Protein AF-A0A7S0B2B4-F1 (afdb_monomer_lite)

InterPro domains:
  IPR002142 Peptidase S49 [PF01343] (2-96)
  IPR029045 ClpP/crotonase-like domain superfamily [SSF52096] (28-94)

Secondary structure (DSSP, 8-state):
--HHHHHHHTT-------SSTTSSSS-SSS---HHHHHHHHHHHHHHHHHHHHHHHHH-GGGTTTHHHH-SSPPPPHHHHHHTTS-S----HHHHHHHHHHTT--------------HHHHHGGGSSS-HHHHHHHHHHHHHHHHHHHHHHHHHHHHHHHHHHHHHHHHHHHHHHTS------

Structure (mmCIF, N/CA/C/O backbone):
data_AF-A0A7S0B2B4-F1
#
_entry.id   AF-A0A7S0B2B4-F1
#
loop_
_atom_site.group_PDB
_atom_site.id
_atom_site.type_symbol
_atom_site.label_atom_id
_atom_site.label_alt_id
_atom_site.label_comp_id
_atom_site.label_asym_id
_atom_site.label_entity_id
_atom_site.label_seq_id
_atom_site.pdbx_PDB_ins_code
_atom_site.Cartn_x
_atom_site.Cartn_y
_atom_site.Cartn_z
_atom_site.occupancy
_atom_site.B_iso_or_equiv
_atom_site.auth_seq_id
_atom_site.auth_comp_id
_atom_site.auth_asym_id
_atom_site.auth_atom_id
_atom_site.pdbx_PDB_model_num
ATOM 1 N N . LEU A 1 1 ? -18.163 -5.749 15.350 1.00 72.06 1 LEU A N 1
ATOM 2 C CA . LEU A 1 1 ? -18.605 -6.399 16.605 1.00 72.06 1 LEU A CA 1
ATOM 3 C C . LEU A 1 1 ? -18.004 -5.624 17.770 1.00 72.06 1 LEU A C 1
ATOM 5 O O . LEU A 1 1 ? -16.786 -5.506 17.806 1.00 72.06 1 LEU A O 1
ATOM 9 N N . ASN A 1 2 ? -18.820 -5.069 18.668 1.00 84.38 2 ASN A N 1
ATOM 10 C CA . ASN A 1 2 ? -18.327 -4.403 19.874 1.00 84.38 2 ASN A CA 1
ATOM 11 C C . ASN A 1 2 ? -18.409 -5.374 21.062 1.00 84.38 2 ASN A C 1
ATOM 13 O O . ASN A 1 2 ? -19.501 -5.706 21.519 1.00 84.38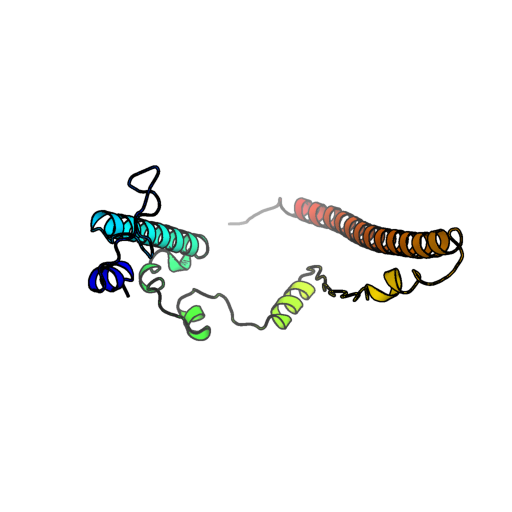 2 ASN A O 1
ATOM 17 N N . ILE A 1 3 ? -17.258 -5.856 21.536 1.00 86.38 3 ILE A N 1
ATOM 18 C CA . ILE A 1 3 ? -17.193 -6.833 22.636 1.00 86.38 3 ILE A CA 1
ATOM 19 C C . ILE A 1 3 ? -17.599 -6.173 23.964 1.00 86.38 3 ILE A C 1
ATOM 21 O O . ILE A 1 3 ? -18.186 -6.832 24.819 1.00 86.38 3 ILE A O 1
ATOM 25 N N . HIS A 1 4 ? -17.370 -4.865 24.116 1.00 85.31 4 HIS A N 1
ATOM 26 C CA . HIS A 1 4 ? -17.792 -4.112 25.293 1.00 85.31 4 HIS A CA 1
ATOM 27 C C . HIS A 1 4 ? -19.318 -4.130 25.469 1.00 85.31 4 HIS A C 1
ATOM 29 O O . HIS A 1 4 ? -19.811 -4.458 26.549 1.00 85.31 4 HIS A O 1
ATOM 35 N N . ASP A 1 5 ? -20.070 -3.855 24.399 1.00 85.94 5 ASP A N 1
ATOM 36 C CA . ASP A 1 5 ? -21.540 -3.852 24.438 1.00 85.94 5 ASP A CA 1
ATOM 37 C C . ASP A 1 5 ? -22.103 -5.253 24.699 1.00 85.94 5 ASP A C 1
ATOM 39 O O . ASP A 1 5 ? -23.066 -5.413 25.450 1.00 85.94 5 ASP A O 1
ATOM 43 N N . PHE A 1 6 ? -21.461 -6.281 24.136 1.00 88.31 6 PHE A N 1
ATOM 44 C CA . PHE A 1 6 ? -21.808 -7.675 24.399 1.00 88.31 6 PHE A CA 1
ATOM 45 C C . PHE A 1 6 ? -21.652 -8.029 25.887 1.00 88.31 6 PHE A C 1
ATOM 47 O O . PHE A 1 6 ? -22.577 -8.564 26.492 1.00 88.31 6 PHE A O 1
ATOM 54 N N . LEU A 1 7 ? -20.516 -7.685 26.503 1.00 87.56 7 LEU A N 1
ATOM 55 C CA . LEU A 1 7 ? -20.241 -7.953 27.920 1.00 87.56 7 LEU A CA 1
ATOM 56 C C . LEU A 1 7 ? -21.154 -7.165 28.866 1.00 87.56 7 LEU A C 1
ATOM 58 O O . LEU A 1 7 ? -21.591 -7.698 29.890 1.00 87.56 7 LEU A O 1
ATOM 62 N N . LYS A 1 8 ? -21.500 -5.928 28.495 1.00 86.12 8 LYS A N 1
ATOM 63 C CA . LYS A 1 8 ? -22.445 -5.088 29.239 1.00 86.12 8 LYS A CA 1
ATOM 64 C C . LYS A 1 8 ? -23.818 -5.754 29.367 1.00 86.12 8 LYS A C 1
ATOM 66 O O . LYS A 1 8 ? -24.420 -5.673 30.435 1.00 86.12 8 LYS A O 1
ATOM 71 N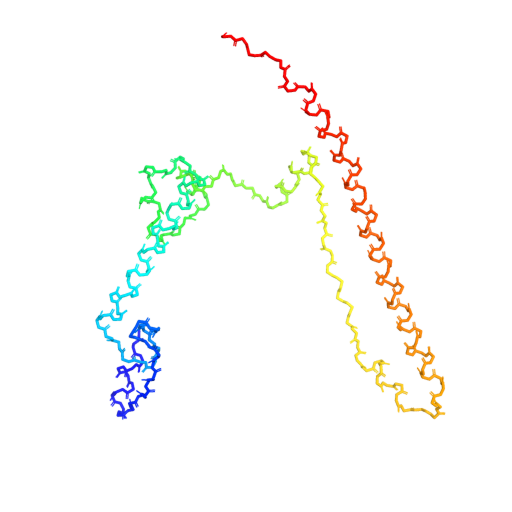 N . GLY A 1 9 ? -24.273 -6.469 28.334 1.00 87.44 9 GLY A N 1
ATOM 72 C CA . GLY A 1 9 ? -25.516 -7.252 28.365 1.00 87.44 9 GLY A CA 1
ATOM 73 C C . GLY A 1 9 ? -25.533 -8.376 29.412 1.00 87.44 9 GLY A C 1
ATOM 74 O O . GLY A 1 9 ? -26.597 -8.722 29.913 1.00 87.44 9 GLY A O 1
ATOM 75 N N . TYR A 1 10 ? -24.362 -8.890 29.799 1.00 90.88 10 TYR A N 1
ATOM 76 C CA . TYR A 1 10 ? -24.196 -9.910 30.846 1.00 90.88 10 TYR A CA 1
ATOM 77 C C . TYR A 1 10 ? -23.765 -9.323 32.201 1.00 90.88 10 TYR A C 1
ATOM 79 O O . TYR A 1 10 ? -23.401 -10.065 33.111 1.00 90.88 10 TYR A O 1
ATOM 87 N N . GLY A 1 11 ? -23.773 -7.993 32.349 1.00 89.12 11 GLY A N 1
ATOM 88 C CA . GLY A 1 11 ? -23.374 -7.318 33.587 1.00 89.12 11 GLY A CA 1
ATOM 89 C C . GLY A 1 11 ? -21.864 -7.313 33.856 1.00 89.12 11 GLY A C 1
ATOM 90 O O . GLY A 1 11 ? -21.441 -6.959 34.955 1.00 89.12 11 GLY A O 1
ATOM 91 N N . VAL A 1 12 ? -21.032 -7.675 32.875 1.00 89.38 12 VAL A N 1
ATOM 92 C CA . VAL A 1 12 ? -19.571 -7.647 33.013 1.00 89.38 12 VAL A CA 1
ATOM 93 C C . VAL A 1 12 ? -19.060 -6.254 32.651 1.00 89.38 12 VAL A C 1
ATOM 95 O O . VAL A 1 12 ? -19.182 -5.817 31.507 1.00 89.38 12 VAL A O 1
ATOM 98 N N . LYS A 1 13 ? -18.456 -5.555 33.622 1.00 83.25 13 LYS A N 1
ATOM 99 C CA . LYS A 1 13 ? -17.851 -4.231 33.418 1.00 83.25 13 LYS A CA 1
ATOM 100 C C . LYS A 1 13 ? -16.318 -4.311 33.473 1.00 83.25 13 LYS A C 1
ATOM 102 O O . LYS A 1 13 ? -15.757 -4.399 34.565 1.00 83.25 13 LYS A O 1
ATOM 107 N N . PRO A 1 14 ? -15.624 -4.261 32.327 1.00 81.56 14 PRO A N 1
ATOM 108 C CA . PRO A 1 14 ? -14.167 -4.231 32.303 1.00 81.56 14 PRO A CA 1
ATOM 109 C C . PRO A 1 14 ? -13.629 -2.909 32.867 1.00 81.56 14 PRO A C 1
ATOM 111 O O . PRO A 1 14 ? -14.066 -1.820 32.491 1.00 81.56 14 PRO A O 1
ATOM 114 N N . LEU A 1 15 ? -12.657 -3.007 33.774 1.00 81.94 15 LEU A N 1
ATOM 115 C CA . LEU A 1 15 ? -11.933 -1.858 34.314 1.00 81.94 15 LEU A CA 1
ATOM 116 C C . LEU A 1 15 ? -10.716 -1.582 33.433 1.00 81.94 15 LEU A C 1
ATOM 118 O O . LEU A 1 15 ? -9.886 -2.463 33.222 1.00 81.94 15 LEU A O 1
ATOM 122 N N . THR A 1 16 ? -10.611 -0.357 32.919 1.00 79.00 16 THR A N 1
ATOM 123 C CA . THR A 1 16 ? -9.520 0.036 32.021 1.00 79.00 16 THR A CA 1
ATOM 124 C C . THR A 1 16 ? -8.797 1.239 32.605 1.00 79.00 16 THR A C 1
ATOM 126 O O . THR A 1 16 ? -9.418 2.265 32.867 1.00 79.00 16 THR A O 1
ATOM 129 N N . PHE A 1 17 ? -7.483 1.130 32.782 1.00 82.00 17 PHE A N 1
ATOM 130 C CA . PHE A 1 17 ? -6.634 2.227 33.239 1.00 82.00 17 PHE A CA 1
ATOM 131 C C . PHE A 1 17 ? -5.743 2.679 32.085 1.00 82.00 17 PHE A C 1
ATOM 133 O O . PHE A 1 17 ? -5.154 1.852 31.389 1.00 82.00 17 PHE A O 1
ATOM 140 N N . ARG A 1 18 ? -5.656 3.992 31.859 1.00 82.44 18 ARG A N 1
ATOM 141 C CA . ARG A 1 18 ? -4.864 4.580 30.772 1.00 82.44 18 ARG A CA 1
ATOM 142 C C . ARG A 1 18 ? -4.002 5.708 31.323 1.00 82.44 18 ARG A C 1
ATOM 144 O O . ARG A 1 18 ? -4.477 6.536 32.089 1.00 82.44 18 ARG A O 1
ATOM 151 N N . GLY A 1 19 ? -2.742 5.766 30.895 1.00 83.50 19 GLY A N 1
ATOM 152 C CA . GLY A 1 19 ? -1.796 6.819 31.290 1.00 83.50 19 GLY A CA 1
ATOM 153 C C . GLY A 1 19 ? -1.937 8.134 30.508 1.00 83.50 19 GLY A C 1
ATOM 154 O O . GLY A 1 19 ? -0.966 8.876 30.418 1.00 83.50 19 GLY A O 1
ATOM 155 N N . GLY A 1 20 ? -3.068 8.362 29.838 1.00 81.00 20 GLY A N 1
ATOM 156 C CA . GLY A 1 20 ? -3.363 9.533 29.006 1.00 81.00 20 GLY A CA 1
ATOM 157 C C . GLY A 1 20 ? -4.651 9.314 28.208 1.00 81.00 20 GLY A C 1
ATOM 158 O O . GLY A 1 20 ? -4.946 8.172 27.853 1.00 81.00 20 GLY A O 1
ATOM 159 N N . LYS A 1 21 ? -5.412 10.386 27.940 1.00 75.25 21 LYS A N 1
ATOM 160 C CA . LYS A 1 21 ? -6.744 10.316 27.305 1.00 75.25 21 LYS A CA 1
ATOM 161 C C . LYS A 1 21 ? -6.709 9.614 25.939 1.00 75.25 21 LYS A C 1
ATOM 163 O O . LYS A 1 21 ? -7.547 8.757 25.677 1.00 75.25 21 LYS A O 1
ATOM 168 N N . ASP A 1 22 ? -5.681 9.896 25.140 1.00 79.00 22 ASP A N 1
ATOM 169 C CA . ASP A 1 22 ? -5.572 9.416 23.754 1.00 79.00 22 ASP A CA 1
ATOM 170 C C . ASP A 1 22 ? -4.768 8.114 23.608 1.00 79.00 22 ASP A C 1
ATOM 172 O O . ASP A 1 22 ? -4.580 7.603 22.504 1.00 79.00 22 ASP A O 1
ATOM 176 N N . LYS A 1 23 ? -4.266 7.547 24.714 1.00 83.12 23 LYS A N 1
ATOM 177 C CA . LYS A 1 23 ? -3.534 6.277 24.667 1.00 83.12 23 LYS A CA 1
ATOM 178 C C . LYS A 1 23 ? -4.527 5.136 24.467 1.00 83.12 23 LYS A C 1
ATOM 180 O O . LYS A 1 23 ? -5.367 4.899 25.331 1.00 83.12 23 LYS A O 1
ATOM 185 N N . ALA A 1 24 ? -4.383 4.422 23.349 1.00 81.38 24 ALA A N 1
ATOM 186 C CA . ALA A 1 24 ? -5.291 3.360 22.913 1.00 81.38 24 ALA A CA 1
ATOM 187 C C . ALA A 1 24 ? -6.760 3.837 22.847 1.00 81.38 24 ALA A C 1
ATOM 189 O O . ALA A 1 24 ? -7.571 3.367 23.642 1.00 81.38 24 ALA A O 1
ATOM 190 N N . PRO A 1 25 ? -7.116 4.762 21.929 1.00 79.69 25 PRO A N 1
ATOM 191 C CA . PRO A 1 25 ? -8.431 5.415 21.897 1.00 79.69 25 PRO A CA 1
ATOM 192 C C . PRO A 1 25 ? -9.583 4.403 21.886 1.00 79.69 25 PRO A C 1
ATOM 194 O O . PRO A 1 25 ? -10.532 4.535 22.657 1.00 79.69 25 PRO A O 1
ATOM 197 N N . LEU A 1 26 ? -9.419 3.326 21.111 1.00 82.94 26 LEU A N 1
ATOM 198 C CA . LEU A 1 26 ? -10.276 2.145 21.102 1.00 82.94 26 LEU A CA 1
ATOM 199 C C . LEU A 1 26 ? -9.527 0.933 21.673 1.00 82.94 26 LEU A C 1
ATOM 201 O O . LEU A 1 26 ? -8.331 0.756 21.449 1.00 82.94 26 LEU A O 1
ATOM 205 N N . SER A 1 27 ? -10.242 0.088 22.414 1.00 81.88 27 SER A N 1
ATOM 206 C CA . SER A 1 27 ? -9.748 -1.185 22.951 1.00 81.88 27 SER A CA 1
ATOM 207 C C . SER A 1 27 ? -10.828 -2.247 22.787 1.00 81.88 27 SER A C 1
ATOM 209 O O . SER A 1 27 ? -12.009 -1.919 22.815 1.00 81.88 27 SER A O 1
ATOM 211 N N . LEU A 1 28 ? -10.435 -3.517 22.665 1.00 80.44 28 LEU A N 1
ATOM 212 C CA . LEU A 1 28 ? -11.376 -4.633 22.522 1.00 80.44 28 LEU A CA 1
ATOM 213 C C . LEU A 1 28 ? -12.357 -4.727 23.700 1.00 80.44 28 LEU A C 1
ATOM 215 O O . LEU A 1 28 ? -13.531 -4.995 23.490 1.00 80.44 28 LEU A O 1
ATOM 219 N N . MET A 1 29 ? -11.882 -4.489 24.924 1.00 78.81 29 MET A N 1
ATOM 220 C CA . MET A 1 29 ? -12.703 -4.549 26.144 1.00 78.81 29 MET A CA 1
ATOM 221 C C . MET A 1 29 ? -13.110 -3.160 26.657 1.00 78.81 29 MET A C 1
ATOM 223 O O . MET A 1 29 ? -13.957 -3.049 27.538 1.00 78.81 29 MET A O 1
ATOM 227 N N . GLY A 1 30 ? -12.501 -2.091 26.138 1.00 81.69 30 GLY A N 1
ATOM 228 C CA . GLY A 1 30 ? -12.775 -0.725 26.585 1.00 81.69 30 GLY A CA 1
ATOM 229 C C . GLY A 1 30 ? -14.079 -0.175 26.015 1.00 81.69 30 GLY A C 1
ATOM 230 O O . GLY A 1 30 ? -14.546 -0.621 24.971 1.00 81.69 30 GLY A O 1
ATOM 231 N N . GLU A 1 31 ? -14.645 0.821 26.692 1.00 81.38 31 GLU A N 1
ATOM 232 C CA . GLU A 1 31 ? -15.793 1.562 26.171 1.00 81.38 31 GLU A CA 1
ATOM 233 C C . GLU A 1 31 ? -15.418 2.290 24.871 1.00 81.38 31 GLU A C 1
ATOM 235 O O . GLU A 1 31 ? -14.333 2.866 24.743 1.00 81.38 31 GLU A O 1
ATOM 240 N N . VAL A 1 32 ? -16.321 2.238 23.895 1.00 86.00 32 VAL A N 1
ATOM 241 C CA . VAL A 1 32 ? -16.149 2.856 22.581 1.00 86.00 32 VAL A CA 1
ATOM 242 C C . VAL A 1 32 ? -16.774 4.252 22.627 1.00 86.00 32 VAL A C 1
ATOM 244 O O . VAL A 1 32 ? -17.974 4.396 22.406 1.00 86.00 32 VAL A O 1
ATOM 247 N N . THR A 1 33 ? -15.972 5.277 22.927 1.00 88.00 33 THR A N 1
ATOM 248 C CA . THR A 1 33 ? -16.442 6.675 22.971 1.00 88.00 33 THR A CA 1
ATOM 249 C C . THR A 1 33 ? -16.383 7.343 21.595 1.00 88.00 33 THR A C 1
ATOM 251 O O . THR A 1 33 ? -15.599 6.937 20.732 1.00 88.00 33 THR A O 1
ATOM 254 N N . GLU A 1 34 ? -17.188 8.387 21.382 1.00 89.31 34 GLU A N 1
ATOM 255 C CA . GLU A 1 34 ? -17.185 9.144 20.121 1.00 89.31 34 GLU A CA 1
ATOM 256 C C . GLU A 1 34 ? -15.850 9.857 19.879 1.00 89.31 34 GLU A C 1
ATOM 258 O O . GLU A 1 34 ? -15.337 9.830 18.763 1.00 89.31 34 GLU A O 1
ATOM 263 N N . GLU A 1 35 ? -15.216 10.401 20.921 1.00 88.00 35 GLU A N 1
ATOM 264 C CA . GLU A 1 35 ? -13.889 11.014 20.791 1.00 88.00 35 GLU A CA 1
ATOM 265 C C . GLU A 1 35 ? -12.834 9.972 20.395 1.00 88.00 35 GLU A C 1
ATOM 267 O O . GLU A 1 35 ? -11.960 10.245 19.573 1.00 88.00 35 GLU A O 1
ATOM 272 N N . GLY A 1 36 ? -12.932 8.753 20.942 1.00 88.50 36 GLY A N 1
ATOM 273 C CA . GLY A 1 36 ? -12.047 7.646 20.590 1.00 88.50 36 GLY A CA 1
ATOM 274 C C . GLY A 1 36 ? -12.204 7.214 19.131 1.00 88.50 36 GLY A C 1
ATOM 275 O O . GLY A 1 36 ? -11.203 6.973 18.455 1.00 88.50 36 GLY A O 1
ATOM 276 N N . LYS A 1 37 ? -13.444 7.166 18.621 1.00 90.88 37 LYS A N 1
ATOM 277 C CA . LYS A 1 37 ? -13.725 6.893 17.202 1.00 90.88 37 LYS A CA 1
ATOM 278 C C . LYS A 1 37 ? -13.163 7.984 16.297 1.00 90.88 37 LYS A C 1
ATOM 280 O O . LYS A 1 37 ? -12.459 7.662 15.345 1.00 90.88 37 LYS A O 1
ATOM 285 N N . GLN A 1 38 ? -13.429 9.252 16.614 1.00 93.38 38 GLN A N 1
ATOM 286 C CA . GLN A 1 38 ? -12.929 10.393 15.841 1.00 93.38 38 GLN A CA 1
ATOM 287 C C . GLN A 1 38 ? -11.403 10.394 15.778 1.00 93.38 38 GLN A C 1
ATOM 289 O O . GLN A 1 38 ? -10.837 10.568 14.702 1.00 93.38 38 GLN A O 1
ATOM 294 N N . LYS A 1 39 ? -10.726 10.112 16.901 1.00 92.06 39 LYS A N 1
ATOM 295 C CA . LYS A 1 39 ? -9.263 10.066 16.924 1.00 92.06 39 LYS A CA 1
ATOM 296 C C . LYS A 1 39 ? -8.694 8.958 16.039 1.00 92.06 39 LYS A C 1
ATOM 298 O O . LYS A 1 39 ? -7.693 9.165 15.361 1.00 92.06 39 LYS A O 1
ATOM 303 N N . ILE A 1 40 ? -9.322 7.782 16.034 1.00 93.19 40 ILE A N 1
ATOM 304 C CA . ILE A 1 40 ? -8.906 6.674 15.165 1.00 93.19 40 ILE A CA 1
ATOM 305 C C . ILE A 1 40 ? -9.175 6.997 13.697 1.00 93.19 40 ILE A C 1
ATOM 307 O O . ILE A 1 40 ? -8.317 6.714 12.866 1.00 93.19 40 ILE A O 1
ATOM 311 N N . GLN A 1 41 ? -10.311 7.621 13.382 1.00 95.19 41 GLN A N 1
ATOM 312 C CA . GLN A 1 41 ? -10.606 8.049 12.018 1.00 95.19 41 GLN A CA 1
ATOM 313 C C . GLN A 1 41 ? -9.556 9.046 1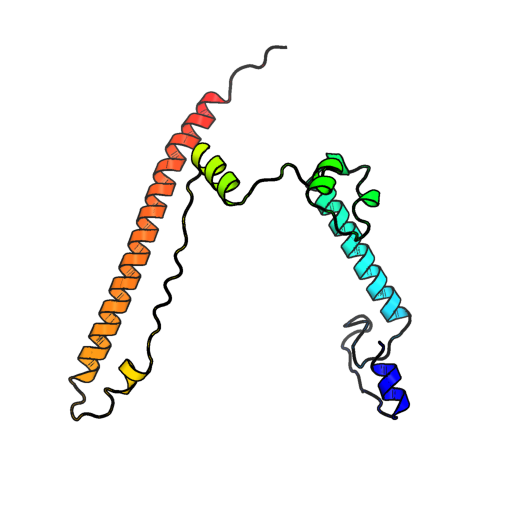1.513 1.00 95.19 41 GLN A C 1
ATOM 315 O O . GLN A 1 41 ? -8.969 8.823 10.462 1.00 95.19 41 GLN A O 1
ATOM 320 N N . GLU A 1 42 ? -9.218 10.060 12.314 1.00 95.19 42 GLU A N 1
ATOM 321 C CA . GLU A 1 42 ? -8.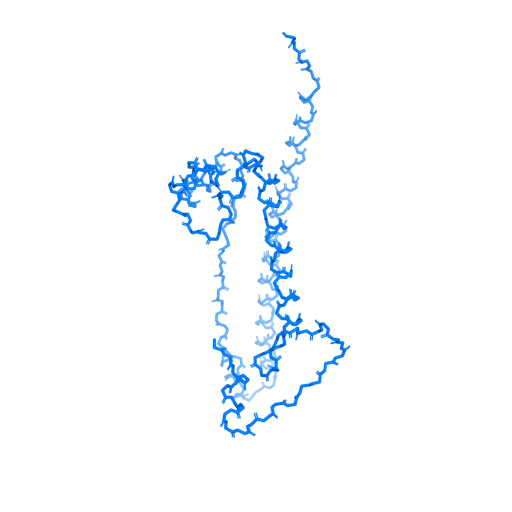157 11.026 12.001 1.00 95.19 42 GLU A CA 1
ATOM 322 C C . GLU A 1 42 ? -6.810 10.328 11.735 1.00 95.19 42 GLU A C 1
ATOM 324 O O . GLU A 1 42 ? -6.099 10.661 10.787 1.00 95.19 42 GLU A O 1
ATOM 329 N N . MET A 1 43 ? -6.458 9.320 12.542 1.00 94.38 43 MET A N 1
ATOM 330 C CA . MET A 1 43 ? -5.233 8.539 12.339 1.00 94.38 43 MET A CA 1
ATOM 331 C C . MET A 1 43 ? -5.259 7.734 11.033 1.00 94.38 43 MET A C 1
ATOM 333 O O . MET A 1 43 ? -4.229 7.638 10.360 1.00 94.38 43 MET A O 1
ATOM 337 N N . ILE A 1 44 ? -6.406 7.154 10.673 1.00 96.31 44 ILE A N 1
ATOM 338 C CA . ILE A 1 44 ? -6.581 6.414 9.417 1.00 96.31 44 ILE A CA 1
ATOM 339 C C . ILE A 1 44 ? -6.452 7.372 8.234 1.00 96.31 44 ILE A C 1
ATOM 341 O O . ILE A 1 44 ? -5.675 7.097 7.320 1.00 96.31 44 ILE A O 1
ATOM 345 N N . ASP A 1 45 ? -7.127 8.518 8.287 1.00 96.31 45 ASP A N 1
ATOM 346 C CA . ASP A 1 45 ? -7.112 9.525 7.226 1.00 96.31 45 ASP A CA 1
ATOM 347 C C . ASP A 1 45 ? -5.697 10.076 7.014 1.00 96.31 45 ASP A C 1
ATOM 349 O O . ASP A 1 45 ? -5.202 10.122 5.887 1.00 96.31 45 ASP A O 1
ATOM 353 N N . HIS A 1 46 ? -4.991 10.405 8.100 1.00 97.06 46 HIS A N 1
ATOM 354 C CA . HIS A 1 46 ? -3.603 10.859 8.036 1.00 97.06 46 HIS A CA 1
ATOM 355 C C . HIS A 1 46 ? -2.675 9.792 7.434 1.00 97.06 46 HIS A C 1
ATOM 357 O O . HIS A 1 46 ? -1.829 10.092 6.589 1.00 97.06 46 HIS A O 1
ATOM 363 N N . THR A 1 47 ? -2.852 8.528 7.830 1.00 96.75 47 THR A N 1
ATOM 364 C CA . THR A 1 47 ? -2.097 7.404 7.252 1.00 96.75 47 THR A CA 1
ATOM 365 C C . THR A 1 47 ? -2.383 7.256 5.760 1.00 96.75 47 THR A C 1
ATOM 367 O O . THR A 1 47 ? -1.465 7.039 4.969 1.00 96.75 47 THR A O 1
ATOM 370 N N . HIS A 1 48 ? -3.643 7.411 5.357 1.00 96.56 48 HIS A N 1
ATOM 371 C CA . HIS A 1 48 ? -4.058 7.306 3.968 1.00 96.56 48 HIS A CA 1
ATOM 372 C C . HIS A 1 48 ? -3.491 8.444 3.106 1.00 96.56 48 HIS A C 1
ATOM 374 O O . HIS A 1 48 ? -2.986 8.195 2.012 1.00 96.56 48 HIS A O 1
ATOM 380 N N . VAL A 1 49 ? -3.478 9.681 3.614 1.00 96.38 49 VAL A N 1
ATOM 381 C CA . VAL A 1 49 ? -2.806 10.814 2.957 1.00 96.38 49 VAL A CA 1
ATOM 382 C C . VAL A 1 49 ? -1.316 10.526 2.772 1.00 96.38 49 VAL A C 1
ATOM 384 O O . VAL A 1 49 ? -0.811 10.645 1.657 1.00 96.38 49 VAL A O 1
ATOM 387 N N . ALA A 1 50 ? -0.626 10.070 3.822 1.00 96.81 50 ALA A N 1
ATOM 388 C CA . ALA A 1 50 ? 0.792 9.719 3.739 1.00 96.81 50 ALA A CA 1
ATOM 389 C C . ALA A 1 50 ? 1.059 8.610 2.704 1.00 96.81 50 ALA A C 1
ATOM 391 O O . ALA A 1 50 ? 2.027 8.691 1.944 1.00 96.81 50 ALA A O 1
ATOM 392 N N . PHE A 1 51 ? 0.182 7.603 2.628 1.00 96.12 51 PHE A N 1
ATOM 393 C CA . PHE A 1 51 ? 0.243 6.558 1.608 1.00 96.12 51 PHE A CA 1
ATOM 394 C C . PHE A 1 51 ? 0.105 7.133 0.190 1.00 96.12 51 PHE A C 1
ATOM 396 O O . PHE A 1 51 ? 0.957 6.861 -0.656 1.00 96.12 51 PHE A O 1
ATOM 403 N N . LYS A 1 52 ? -0.906 7.975 -0.069 1.00 95.38 52 LYS A N 1
ATOM 404 C CA . LYS A 1 52 ? -1.097 8.614 -1.383 1.00 95.38 52 LYS A CA 1
ATOM 405 C C . LYS A 1 52 ? 0.116 9.446 -1.790 1.00 95.38 52 LYS A C 1
ATOM 407 O O . LYS A 1 52 ? 0.600 9.309 -2.911 1.00 95.38 52 LYS A O 1
ATOM 412 N N . SER A 1 53 ? 0.661 10.241 -0.868 1.00 94.81 53 SER A N 1
ATOM 413 C CA . SER A 1 53 ? 1.879 11.019 -1.115 1.00 94.81 53 SER A CA 1
ATOM 414 C C . SER A 1 53 ? 3.081 10.129 -1.437 1.00 94.81 53 SER A C 1
ATOM 416 O O . SER A 1 53 ? 3.849 10.444 -2.343 1.00 94.81 53 SER A O 1
ATOM 418 N N . HIS A 1 54 ? 3.245 9.001 -0.741 1.00 95.88 54 HIS A N 1
ATOM 419 C CA . HIS A 1 54 ? 4.318 8.050 -1.029 1.00 95.88 54 HIS A CA 1
ATOM 420 C C . HIS A 1 54 ? 4.208 7.474 -2.448 1.00 95.88 54 HIS A C 1
ATOM 422 O O . HIS A 1 54 ? 5.196 7.457 -3.183 1.00 95.88 54 HIS A O 1
ATOM 428 N N . VAL A 1 55 ? 3.005 7.055 -2.854 1.00 94.94 55 VAL A N 1
ATOM 429 C CA . VAL A 1 55 ? 2.760 6.511 -4.197 1.00 94.94 55 VAL A CA 1
ATOM 430 C C . VAL A 1 55 ? 2.972 7.577 -5.273 1.00 94.94 55 VAL A C 1
ATOM 432 O O . VAL A 1 55 ? 3.665 7.302 -6.249 1.00 94.94 55 VAL A O 1
ATOM 435 N N . ALA A 1 56 ? 2.454 8.794 -5.087 1.00 94.12 56 ALA A N 1
ATOM 436 C CA . ALA A 1 56 ? 2.624 9.894 -6.039 1.00 94.12 56 ALA A CA 1
ATOM 437 C C . ALA A 1 56 ? 4.101 10.295 -6.218 1.00 94.12 56 ALA A C 1
ATOM 439 O O . ALA A 1 56 ? 4.545 10.538 -7.337 1.00 94.12 56 ALA A O 1
ATOM 440 N N . ASN A 1 57 ? 4.891 10.290 -5.138 1.00 94.94 57 ASN A N 1
ATOM 441 C CA . ASN A 1 57 ? 6.330 10.560 -5.211 1.00 94.94 57 ASN A CA 1
ATOM 442 C C . ASN A 1 57 ? 7.092 9.460 -5.963 1.00 94.94 57 ASN A C 1
ATOM 444 O O . ASN A 1 57 ? 8.011 9.753 -6.724 1.00 94.94 57 ASN A O 1
ATOM 448 N N . ALA A 1 58 ? 6.722 8.194 -5.753 1.00 95.19 58 ALA A N 1
ATOM 449 C CA . ALA A 1 58 ? 7.325 7.071 -6.466 1.00 95.19 58 ALA A CA 1
ATOM 450 C C . ALA A 1 58 ? 6.882 7.009 -7.938 1.00 95.19 58 ALA A C 1
ATOM 452 O O . ALA A 1 58 ? 7.633 6.533 -8.788 1.00 95.19 58 ALA A O 1
ATOM 453 N N . ARG A 1 59 ? 5.669 7.489 -8.240 1.00 94.81 59 ARG A N 1
ATOM 454 C CA . ARG A 1 59 ? 5.065 7.496 -9.574 1.00 94.81 59 ARG A CA 1
ATOM 455 C C . ARG A 1 59 ? 4.440 8.855 -9.901 1.00 94.81 59 ARG A C 1
ATOM 457 O O . ARG A 1 59 ? 3.222 9.002 -9.801 1.00 94.81 59 ARG A O 1
ATOM 464 N N . PRO A 1 60 ? 5.243 9.819 -10.389 1.00 93.44 60 PRO A N 1
ATOM 465 C CA . PRO A 1 60 ? 4.757 11.155 -10.738 1.00 93.44 60 PRO A CA 1
ATOM 466 C C . PRO A 1 60 ? 3.624 11.162 -11.771 1.00 93.44 60 PRO A C 1
ATOM 468 O O . PRO A 1 60 ? 2.782 12.050 -11.745 1.00 93.44 60 PRO A O 1
ATOM 471 N N . ILE A 1 61 ? 3.558 10.142 -12.639 1.00 92.12 61 ILE A N 1
ATOM 472 C CA . ILE A 1 61 ? 2.472 9.962 -13.617 1.00 92.12 61 ILE A CA 1
ATOM 473 C C . ILE A 1 61 ? 1.081 9.847 -12.967 1.00 92.12 61 ILE A C 1
ATOM 475 O O . ILE A 1 61 ? 0.081 10.094 -13.629 1.00 92.12 61 ILE A O 1
ATOM 479 N N . LEU A 1 62 ? 1.014 9.492 -11.678 1.00 92.75 62 LEU A N 1
ATOM 480 C CA . LEU A 1 62 ? -0.232 9.342 -10.924 1.00 92.75 62 LEU A CA 1
ATOM 481 C C . LEU A 1 62 ? -0.557 10.538 -10.033 1.00 92.75 62 LEU A C 1
ATOM 483 O O . LEU A 1 62 ? -1.568 10.487 -9.341 1.00 92.75 62 LEU A O 1
ATOM 487 N N . ALA A 1 63 ? 0.267 11.590 -10.006 1.00 87.69 63 ALA A N 1
ATOM 488 C CA . ALA A 1 63 ? 0.089 12.696 -9.064 1.00 87.69 63 ALA A CA 1
ATOM 489 C C . ALA A 1 63 ? -1.307 13.342 -9.165 1.00 87.69 63 ALA A C 1
ATOM 491 O O . ALA A 1 63 ? -1.933 13.596 -8.138 1.00 87.69 63 ALA A O 1
ATOM 492 N N . ASP A 1 64 ? -1.824 13.506 -10.386 1.00 88.81 64 ASP A N 1
ATOM 493 C CA . ASP A 1 64 ? -3.126 14.137 -10.639 1.00 88.81 64 ASP A CA 1
ATOM 494 C C . ASP A 1 64 ? -4.314 13.167 -10.508 1.00 88.81 64 ASP A C 1
ATOM 496 O O . ASP A 1 64 ? -5.455 13.595 -10.344 1.00 88.81 64 ASP A O 1
ATOM 500 N N . SER A 1 65 ? -4.071 11.853 -10.576 1.00 92.00 65 SER A N 1
ATOM 501 C CA . SER A 1 65 ? -5.114 10.815 -10.575 1.00 92.00 65 SER A CA 1
ATOM 502 C C . SER A 1 65 ? -5.035 9.867 -9.376 1.00 92.00 65 SER A C 1
ATOM 504 O O . SER A 1 65 ? -5.680 8.822 -9.376 1.00 92.00 65 SER A O 1
ATOM 506 N N . ILE A 1 66 ? -4.245 10.186 -8.348 1.00 93.25 66 ILE A N 1
ATOM 507 C CA . ILE A 1 66 ? -4.017 9.275 -7.219 1.00 93.25 66 ILE A CA 1
ATOM 508 C C . ILE A 1 66 ? -5.309 8.962 -6.455 1.00 93.25 66 ILE A C 1
ATOM 510 O O . ILE A 1 66 ? -5.489 7.840 -5.988 1.00 93.25 66 ILE A O 1
ATOM 514 N N . ASP A 1 67 ? -6.238 9.916 -6.384 1.00 92.81 67 ASP A N 1
ATOM 515 C CA . ASP A 1 67 ? -7.507 9.756 -5.669 1.00 92.81 67 ASP A CA 1
ATOM 516 C C . ASP A 1 67 ? -8.459 8.756 -6.339 1.00 92.81 67 ASP A C 1
ATOM 518 O O . ASP A 1 67 ? -9.225 8.094 -5.642 1.00 92.81 67 ASP A O 1
ATOM 522 N N . SER A 1 68 ? -8.399 8.590 -7.667 1.00 91.31 68 SER A N 1
ATOM 523 C CA . SER A 1 68 ? -9.213 7.583 -8.367 1.00 91.31 68 SER A CA 1
ATOM 524 C C . SER A 1 68 ? -8.628 6.174 -8.273 1.00 91.31 68 SER A C 1
ATOM 526 O O . SER A 1 68 ? -9.326 5.197 -8.532 1.00 91.31 68 SER A O 1
ATOM 528 N N . VAL A 1 69 ? -7.351 6.064 -7.900 1.00 92.06 69 VAL A N 1
ATOM 529 C CA . VAL A 1 69 ? -6.614 4.798 -7.837 1.00 92.06 69 VAL A CA 1
ATOM 530 C C . VAL A 1 69 ? -6.502 4.277 -6.400 1.00 92.06 69 VAL A C 1
ATOM 532 O O . VAL A 1 69 ? -6.562 3.069 -6.167 1.00 92.06 69 VAL A O 1
ATOM 535 N N . ALA A 1 70 ? -6.356 5.174 -5.422 1.00 92.88 70 ALA A N 1
ATOM 536 C CA . ALA A 1 70 ? -6.172 4.859 -4.008 1.00 92.88 70 ALA A CA 1
ATOM 537 C C . ALA A 1 70 ? -7.505 4.775 -3.235 1.00 92.88 70 ALA A C 1
ATOM 539 O O . ALA A 1 70 ? -7.621 5.293 -2.132 1.00 92.88 70 ALA A O 1
ATOM 540 N N . THR A 1 71 ? -8.513 4.106 -3.791 1.00 91.81 71 THR A N 1
ATOM 541 C CA . THR A 1 71 ? -9.852 3.954 -3.181 1.00 91.81 71 THR A CA 1
ATOM 542 C C . THR A 1 71 ? -9.933 2.839 -2.132 1.00 91.81 71 THR A C 1
ATOM 544 O O . THR A 1 71 ? -10.906 2.755 -1.386 1.00 91.81 71 THR A O 1
ATOM 547 N N . GLY A 1 72 ? -8.908 1.984 -2.060 1.00 91.81 72 GLY A N 1
ATOM 548 C CA . GLY A 1 72 ? -8.914 0.749 -1.268 1.00 91.81 72 GLY A CA 1
ATOM 549 C C . GLY A 1 72 ? -9.297 -0.496 -2.074 1.00 91.81 72 GLY A C 1
ATOM 550 O O . GLY A 1 72 ? -9.286 -1.598 -1.525 1.00 91.81 72 GLY A O 1
ATOM 551 N N . ASP A 1 73 ? -9.588 -0.335 -3.367 1.00 91.94 73 ASP A N 1
ATOM 552 C CA . ASP A 1 73 ? -9.880 -1.444 -4.268 1.00 91.94 73 ASP A CA 1
ATOM 553 C C . ASP A 1 73 ? -8.633 -2.274 -4.602 1.00 91.94 73 ASP A C 1
ATOM 555 O O . ASP A 1 73 ? -7.486 -1.817 -4.534 1.00 91.94 73 ASP A O 1
ATOM 559 N N . VAL A 1 74 ? -8.870 -3.526 -4.995 1.00 93.94 74 VAL A N 1
ATOM 560 C CA . VAL A 1 74 ? -7.821 -4.438 -5.454 1.00 93.94 74 VAL A CA 1
ATOM 561 C C . VAL A 1 74 ? -7.720 -4.365 -6.973 1.00 93.94 74 VAL A C 1
ATOM 563 O O . VAL A 1 74 ? -8.696 -4.599 -7.682 1.00 93.94 74 VAL A O 1
ATOM 566 N N . TRP A 1 75 ? -6.515 -4.104 -7.475 1.00 94.06 75 TRP A N 1
ATOM 567 C CA . TRP A 1 75 ? -6.240 -4.043 -8.907 1.00 94.06 75 TRP A CA 1
ATOM 568 C C . TRP A 1 75 ? -5.726 -5.382 -9.431 1.00 94.06 75 TRP A C 1
ATOM 570 O O . TRP A 1 75 ? -4.751 -5.931 -8.911 1.00 94.06 75 TRP A O 1
ATOM 580 N N . LEU A 1 76 ? -6.332 -5.889 -10.510 1.00 95.94 76 LEU A N 1
ATOM 581 C CA . LEU A 1 76 ? -5.723 -6.969 -11.279 1.00 95.94 76 LEU A CA 1
ATOM 582 C C . LEU A 1 76 ? -4.459 -6.440 -11.965 1.00 95.94 76 LEU A C 1
ATOM 584 O O . LEU A 1 76 ? -4.432 -5.316 -12.462 1.00 95.94 76 LEU A O 1
ATOM 588 N N . ALA A 1 77 ? -3.423 -7.270 -12.040 1.00 93.56 77 ALA A N 1
ATOM 589 C CA . ALA A 1 77 ? -2.123 -6.900 -12.592 1.00 93.56 77 ALA A CA 1
ATOM 590 C C . ALA A 1 77 ? -2.204 -6.262 -13.998 1.00 93.56 77 ALA A C 1
ATOM 592 O O . ALA A 1 77 ? -1.509 -5.288 -14.278 1.00 93.56 77 ALA A O 1
ATOM 593 N N . SER A 1 78 ? -3.089 -6.762 -14.868 1.00 94.94 78 SER A N 1
ATOM 594 C CA . SER A 1 78 ? -3.315 -6.211 -16.211 1.00 94.94 78 SER A CA 1
ATOM 595 C C . SER A 1 78 ? -3.937 -4.814 -16.207 1.00 94.94 78 SER A C 1
ATOM 597 O O . SER A 1 78 ? -3.646 -4.016 -17.095 1.00 94.94 78 SER A O 1
ATOM 599 N N . ASP A 1 79 ? -4.790 -4.509 -15.231 1.00 94.88 79 ASP A N 1
ATOM 600 C CA . ASP A 1 79 ? -5.434 -3.199 -15.109 1.00 94.88 79 ASP A CA 1
ATOM 601 C C . ASP A 1 79 ? -4.527 -2.208 -14.387 1.00 94.88 79 ASP A C 1
ATOM 603 O O . ASP A 1 79 ? -4.463 -1.045 -14.778 1.00 94.88 79 ASP A O 1
ATOM 607 N N . ALA A 1 80 ? -3.734 -2.693 -13.428 1.00 94.12 80 ALA A N 1
ATOM 608 C CA . ALA A 1 80 ? -2.707 -1.922 -12.740 1.00 94.12 80 ALA A CA 1
ATOM 609 C C . ALA A 1 80 ? -1.690 -1.300 -13.715 1.00 94.12 80 ALA A C 1
ATOM 611 O O . ALA A 1 80 ? -1.245 -0.178 -13.488 1.00 94.12 80 ALA A O 1
ATOM 612 N N . ILE A 1 81 ? -1.361 -1.978 -14.825 1.00 94.94 81 ILE A N 1
ATOM 613 C CA . ILE A 1 81 ? -0.534 -1.380 -15.889 1.00 94.94 81 ILE A CA 1
ATOM 614 C C . ILE A 1 81 ? -1.242 -0.184 -16.530 1.00 94.94 81 ILE A C 1
ATOM 616 O O . ILE A 1 81 ? -0.637 0.869 -16.707 1.00 94.94 81 ILE A O 1
ATOM 620 N N . LYS A 1 82 ? -2.525 -0.334 -16.885 1.00 92.56 82 LYS A N 1
ATOM 621 C CA . LYS A 1 82 ? -3.293 0.700 -17.602 1.00 92.56 82 LYS A CA 1
ATOM 622 C C . LYS A 1 82 ? -3.420 1.978 -16.780 1.00 92.56 82 LYS A C 1
ATOM 624 O O . LYS A 1 82 ? -3.373 3.065 -17.340 1.00 92.56 82 LYS A O 1
ATOM 629 N N . VAL A 1 83 ? -3.567 1.831 -15.464 1.00 91.88 83 VAL A N 1
ATOM 630 C CA . VAL A 1 83 ? -3.643 2.955 -14.522 1.00 91.88 83 VAL A CA 1
ATOM 631 C C . VAL A 1 83 ? -2.274 3.394 -14.008 1.00 91.88 83 VAL A C 1
ATOM 633 O O . VAL A 1 83 ? -2.227 4.203 -13.097 1.00 91.88 83 VAL A O 1
ATOM 636 N N . GLY A 1 84 ? -1.167 2.859 -14.534 1.00 92.44 84 GLY A N 1
ATOM 637 C CA . GLY A 1 84 ? 0.194 3.282 -14.189 1.00 92.44 84 GLY A CA 1
ATOM 638 C C . GLY A 1 84 ? 0.679 2.872 -12.794 1.00 92.44 84 GLY A C 1
ATOM 639 O O . GLY A 1 84 ? 1.692 3.384 -12.329 1.00 92.44 84 GLY A O 1
ATOM 640 N N . LEU A 1 85 ? -0.001 1.943 -12.118 1.00 93.75 85 LEU A N 1
ATOM 641 C CA . LEU A 1 85 ? 0.441 1.357 -10.845 1.00 93.75 85 LEU A CA 1
ATOM 642 C C . LEU A 1 85 ? 1.550 0.313 -11.008 1.00 93.75 85 LEU A C 1
ATOM 644 O O . LEU A 1 85 ? 2.203 -0.043 -10.027 1.00 93.75 85 LEU A O 1
ATOM 648 N N . VAL A 1 86 ? 1.746 -0.226 -12.208 1.00 94.31 86 VAL A N 1
ATOM 649 C CA . VAL A 1 86 ? 2.768 -1.234 -12.510 1.00 94.31 86 VAL A CA 1
ATOM 650 C C . VAL A 1 86 ? 3.398 -0.901 -13.853 1.00 94.31 86 VAL A C 1
ATOM 652 O O . VAL A 1 86 ? 2.696 -0.573 -14.801 1.00 94.31 86 VAL A O 1
ATOM 655 N N . ASP A 1 87 ? 4.720 -1.020 -13.945 1.00 93.31 87 ASP A N 1
ATOM 656 C CA . ASP A 1 87 ? 5.450 -0.668 -15.167 1.00 93.31 87 ASP A CA 1
ATOM 657 C C . ASP A 1 87 ? 5.411 -1.805 -16.202 1.00 93.31 87 ASP A C 1
ATOM 659 O O . ASP A 1 87 ? 5.296 -1.566 -17.402 1.00 93.31 87 ASP A O 1
ATOM 663 N N . ARG A 1 88 ? 5.509 -3.062 -15.744 1.00 95.00 88 ARG A N 1
ATOM 664 C CA . ARG A 1 88 ? 5.488 -4.259 -16.599 1.00 95.00 88 ARG A CA 1
ATOM 665 C C . ARG A 1 88 ? 5.131 -5.517 -15.804 1.00 95.00 88 ARG A C 1
ATOM 667 O O . ARG A 1 88 ? 5.443 -5.609 -14.619 1.00 95.00 88 ARG A O 1
ATOM 674 N N . LEU A 1 89 ? 4.545 -6.506 -16.481 1.00 95.69 89 LEU A N 1
ATOM 675 C CA . LEU A 1 89 ? 4.331 -7.854 -15.948 1.00 95.69 89 LEU A CA 1
ATOM 676 C C . LEU A 1 89 ? 5.384 -8.812 -16.487 1.00 95.69 89 LEU A C 1
ATOM 678 O O . LEU A 1 89 ? 5.491 -8.990 -17.697 1.00 95.69 89 LEU A O 1
ATOM 682 N N . ILE A 1 90 ? 6.133 -9.413 -15.573 1.00 96.12 90 ILE A N 1
ATOM 683 C CA . ILE A 1 90 ? 7.145 -10.439 -15.828 1.00 96.12 90 ILE A CA 1
ATOM 684 C C . ILE A 1 90 ? 7.187 -11.386 -14.631 1.00 96.12 90 ILE A C 1
ATOM 686 O O . ILE A 1 90 ? 6.793 -11.018 -13.519 1.00 96.12 90 ILE A O 1
ATOM 690 N N . SER A 1 91 ? 7.688 -12.595 -14.845 1.00 96.44 91 SER A N 1
ATOM 691 C CA . SER A 1 91 ? 8.003 -13.521 -13.762 1.00 96.44 91 SER A CA 1
ATOM 692 C C . SER A 1 91 ? 9.272 -13.101 -13.010 1.00 96.44 91 SER A C 1
ATOM 694 O O . SER A 1 91 ? 10.095 -12.317 -13.494 1.00 96.44 91 SER A O 1
ATOM 696 N N . SER A 1 92 ? 9.455 -13.646 -11.805 1.00 94.62 92 SER A N 1
ATOM 697 C CA . SER A 1 92 ? 10.675 -13.436 -11.017 1.00 94.62 92 SER A CA 1
ATOM 698 C C . SER A 1 92 ? 11.931 -13.898 -11.752 1.00 94.62 92 SER A C 1
ATOM 700 O O . SER A 1 92 ? 12.969 -13.246 -11.658 1.00 94.62 92 SER A O 1
ATOM 702 N N . ASP A 1 93 ? 11.832 -15.004 -12.487 1.00 95.00 93 ASP A N 1
ATOM 703 C CA . ASP A 1 93 ? 12.967 -15.637 -13.155 1.00 95.00 93 ASP A CA 1
ATOM 704 C C . ASP A 1 93 ? 13.419 -14.807 -14.358 1.00 95.00 93 ASP A C 1
ATOM 706 O O . ASP A 1 93 ? 14.614 -14.564 -14.518 1.00 95.00 93 ASP A O 1
ATOM 710 N N . GLU A 1 94 ? 12.469 -14.281 -15.138 1.00 96.06 94 GLU A N 1
ATOM 711 C CA . GLU A 1 94 ? 12.747 -13.332 -16.223 1.00 96.06 94 GLU A CA 1
ATOM 712 C C . GLU A 1 94 ? 13.396 -12.053 -15.691 1.00 96.06 94 GLU A C 1
ATOM 714 O O . GLU A 1 94 ? 14.405 -11.605 -16.230 1.00 96.06 94 GLU A O 1
ATOM 719 N N . TYR A 1 95 ? 12.875 -11.487 -14.595 1.00 95.50 95 TYR A N 1
ATOM 720 C CA . TYR A 1 95 ? 13.471 -10.298 -13.985 1.00 95.50 95 TYR A CA 1
ATOM 721 C C . TYR A 1 95 ? 14.919 -10.541 -13.547 1.00 95.50 95 TYR A C 1
ATOM 723 O O . TYR A 1 95 ? 15.793 -9.717 -13.808 1.00 95.50 95 TYR A O 1
ATOM 731 N N . ILE A 1 96 ? 15.187 -11.667 -12.881 1.00 95.25 96 ILE A N 1
ATOM 732 C CA . ILE A 1 96 ? 16.537 -12.031 -12.440 1.00 95.25 96 ILE A CA 1
ATOM 733 C C . ILE A 1 96 ? 17.455 -12.245 -13.649 1.00 95.25 96 ILE A C 1
ATOM 735 O O . ILE A 1 96 ? 18.571 -11.727 -13.640 1.00 95.25 96 ILE A O 1
ATOM 739 N N . GLY A 1 97 ? 16.983 -12.941 -14.687 1.00 96.12 97 GLY A N 1
ATOM 740 C CA . GLY A 1 97 ? 17.712 -13.135 -15.943 1.00 96.12 97 GLY A CA 1
ATOM 741 C C . GLY A 1 97 ? 18.107 -11.807 -16.587 1.00 96.12 97 GLY A C 1
ATOM 742 O O . GLY A 1 97 ? 19.290 -11.555 -16.792 1.00 96.12 97 GLY A O 1
ATOM 743 N N . GLU A 1 98 ? 17.152 -10.889 -16.764 1.00 95.62 98 GLU A N 1
ATOM 744 C CA . GLU A 1 98 ? 17.428 -9.556 -17.314 1.00 95.62 98 GLU A CA 1
ATOM 745 C C . GLU A 1 98 ? 18.442 -8.763 -16.478 1.00 95.62 98 GLU A C 1
ATOM 747 O O . GLU A 1 98 ? 19.219 -7.968 -17.012 1.00 95.62 98 GLU A O 1
ATOM 752 N N . ARG A 1 99 ? 18.430 -8.923 -15.148 1.00 95.56 99 ARG A N 1
ATOM 753 C CA . ARG A 1 99 ? 19.415 -8.275 -14.273 1.00 95.56 99 ARG A CA 1
ATOM 754 C C . ARG A 1 99 ? 20.805 -8.883 -14.452 1.00 95.56 99 ARG A C 1
ATOM 756 O O . ARG A 1 99 ? 21.764 -8.115 -14.487 1.00 95.56 99 ARG A O 1
ATOM 763 N N . ILE A 1 100 ? 20.913 -10.204 -14.594 1.00 95.88 100 ILE A N 1
ATOM 764 C CA . ILE A 1 100 ? 22.179 -10.901 -14.878 1.00 95.88 100 ILE A CA 1
ATOM 765 C C . ILE A 1 100 ? 22.746 -10.439 -16.221 1.00 95.88 100 ILE A C 1
ATOM 767 O O . ILE A 1 100 ? 23.918 -10.074 -16.283 1.00 95.88 100 ILE A O 1
ATOM 771 N N . ASP A 1 101 ? 21.909 -10.364 -17.258 1.00 96.19 101 ASP A N 1
ATOM 772 C CA . ASP A 1 101 ? 22.316 -9.913 -18.594 1.00 96.19 101 ASP A CA 1
ATOM 773 C C . ASP A 1 101 ? 22.816 -8.459 -18.584 1.00 96.19 101 ASP A C 1
ATOM 775 O O . ASP A 1 101 ? 23.731 -8.098 -19.322 1.00 96.19 101 ASP A O 1
ATOM 779 N N . LYS A 1 102 ? 22.270 -7.622 -17.690 1.00 96.19 102 LYS A N 1
ATOM 780 C CA . LYS A 1 102 ? 22.734 -6.245 -17.433 1.00 96.19 102 LYS A CA 1
ATOM 781 C C . LYS A 1 102 ? 23.973 -6.164 -16.527 1.00 96.19 102 LYS A C 1
ATOM 783 O O . LYS A 1 102 ? 24.369 -5.065 -16.147 1.00 96.19 102 LYS A O 1
ATOM 788 N N . GLY A 1 103 ? 24.574 -7.297 -16.163 1.00 93.69 103 GLY A N 1
ATOM 789 C CA . GLY A 1 103 ? 25.795 -7.374 -15.358 1.00 93.69 103 GLY A CA 1
ATOM 790 C C . GLY A 1 103 ? 25.574 -7.385 -13.842 1.00 93.69 103 GLY A C 1
ATOM 791 O O . GLY A 1 103 ? 26.539 -7.265 -13.087 1.00 93.69 103 GLY A O 1
ATOM 792 N N . ALA A 1 104 ? 24.336 -7.533 -13.357 1.00 94.69 104 ALA A N 1
ATOM 793 C CA . ALA A 1 104 ? 24.087 -7.636 -11.923 1.00 94.69 104 ALA A CA 1
ATOM 794 C C . ALA A 1 104 ? 24.588 -8.981 -11.375 1.00 94.69 104 ALA A C 1
ATOM 796 O O . ALA A 1 104 ? 24.262 -10.054 -11.885 1.00 94.69 104 ALA A O 1
ATOM 797 N N . ARG A 1 105 ? 25.332 -8.935 -10.267 1.00 92.50 105 ARG A N 1
ATOM 798 C CA . ARG A 1 105 ? 25.744 -10.139 -9.535 1.00 92.50 105 ARG A CA 1
ATOM 799 C C . ARG A 1 105 ? 24.564 -10.681 -8.732 1.00 92.50 105 ARG A C 1
ATOM 801 O O . ARG A 1 105 ? 24.115 -10.048 -7.780 1.00 92.50 105 ARG A O 1
ATOM 808 N N . VAL A 1 106 ? 24.084 -11.869 -9.090 1.00 90.56 106 VAL A N 1
ATOM 809 C CA . VAL A 1 106 ? 22.970 -12.537 -8.402 1.00 90.56 106 VAL A CA 1
ATOM 810 C C . VAL A 1 106 ? 23.497 -13.666 -7.523 1.00 90.56 106 VAL A C 1
ATOM 812 O O . VAL A 1 106 ? 24.211 -14.553 -7.984 1.00 90.56 106 VAL A O 1
ATOM 815 N N . LEU A 1 107 ? 23.128 -13.644 -6.240 1.00 91.44 107 LEU A N 1
ATOM 816 C CA . LEU A 1 107 ? 23.520 -14.656 -5.261 1.00 91.44 107 LEU A CA 1
ATOM 817 C C . LEU A 1 107 ? 22.319 -15.525 -4.892 1.00 91.44 107 LEU A C 1
ATOM 819 O O . LEU A 1 107 ? 21.281 -15.024 -4.463 1.00 91.44 107 LEU A O 1
ATOM 823 N N . LYS A 1 108 ? 22.474 -16.847 -5.006 1.00 88.12 108 LYS A N 1
ATOM 824 C CA . LYS A 1 108 ? 21.463 -17.808 -4.557 1.00 88.12 108 LYS A CA 1
ATOM 825 C C . LYS A 1 108 ? 21.747 -18.230 -3.118 1.00 88.12 108 LYS A C 1
ATOM 827 O O . LYS A 1 108 ? 22.701 -18.960 -2.854 1.00 88.12 108 LYS A O 1
ATOM 832 N N . LEU A 1 109 ? 20.893 -17.801 -2.191 1.00 89.06 109 LEU A N 1
ATOM 833 C CA . LEU A 1 109 ? 20.922 -18.263 -0.805 1.00 89.06 109 LEU A CA 1
ATOM 834 C C . LEU A 1 109 ? 20.382 -19.693 -0.722 1.00 89.06 109 LEU A C 1
ATOM 836 O O . LEU A 1 109 ? 19.212 -19.952 -0.995 1.00 89.06 109 LEU A O 1
ATOM 840 N N . ILE A 1 110 ? 21.240 -20.628 -0.319 1.00 89.25 110 ILE A N 1
ATOM 841 C CA . ILE A 1 110 ? 20.853 -22.009 -0.034 1.00 89.25 110 ILE A CA 1
ATOM 842 C C . ILE A 1 110 ? 20.762 -22.139 1.485 1.00 89.25 110 ILE A C 1
ATOM 844 O O . ILE A 1 110 ? 21.782 -22.138 2.175 1.00 89.25 110 ILE A O 1
ATOM 848 N N . LYS A 1 111 ? 19.537 -22.218 2.020 1.00 81.69 111 LYS A N 1
ATOM 849 C CA . LYS A 1 111 ? 19.323 -22.451 3.453 1.00 81.69 111 LYS A CA 1
ATOM 850 C C . LYS A 1 111 ? 19.817 -23.854 3.799 1.00 81.69 111 LYS A C 1
ATOM 852 O O . LYS A 1 111 ? 19.244 -24.845 3.356 1.00 81.69 111 LYS A O 1
ATOM 857 N N . TYR A 1 112 ? 20.874 -23.929 4.598 1.00 78.12 112 TYR A N 1
ATOM 858 C CA . TYR A 1 112 ? 21.411 -25.190 5.088 1.00 78.12 112 TYR A CA 1
ATOM 859 C C . TYR A 1 112 ? 20.795 -25.513 6.452 1.00 78.12 112 TYR A C 1
ATOM 861 O O . TYR A 1 112 ? 21.192 -24.953 7.471 1.00 78.12 112 TYR A O 1
ATOM 869 N N . ASP A 1 113 ? 19.795 -26.393 6.468 1.00 76.06 113 ASP A N 1
ATOM 870 C CA . ASP A 1 113 ? 19.186 -26.884 7.705 1.00 76.06 113 ASP A CA 1
ATOM 871 C C . ASP A 1 113 ? 19.948 -28.125 8.194 1.00 76.06 113 ASP A C 1
ATOM 873 O O . ASP A 1 113 ? 19.628 -29.265 7.848 1.00 76.06 113 ASP A O 1
ATOM 877 N N . LYS A 1 114 ? 21.023 -27.911 8.964 1.00 68.06 114 LYS A N 1
ATOM 878 C CA . LYS A 1 114 ? 21.684 -29.002 9.690 1.00 68.06 114 LYS A CA 1
ATOM 879 C C . LYS A 1 114 ? 20.810 -29.304 10.908 1.00 68.06 114 LYS A C 1
ATOM 881 O O . LYS A 1 114 ? 20.922 -28.631 11.930 1.00 68.06 114 LYS A O 1
ATOM 886 N N . ARG A 1 115 ? 19.943 -30.319 10.818 1.00 59.62 115 ARG A N 1
ATOM 887 C CA . ARG A 1 115 ? 19.226 -30.843 11.991 1.00 59.62 115 ARG A CA 1
ATOM 888 C C . ARG A 1 115 ? 20.247 -31.418 12.967 1.00 59.62 115 ARG A C 1
ATOM 890 O O . ARG A 1 115 ? 20.690 -32.554 12.819 1.00 59.62 115 ARG A O 1
ATOM 897 N N . VAL A 1 116 ? 20.650 -30.627 13.955 1.00 61.75 116 VAL A N 1
ATOM 898 C CA . VAL A 1 116 ? 21.478 -31.120 15.053 1.00 61.75 116 VAL A CA 1
ATOM 899 C C . VAL A 1 116 ? 20.564 -31.948 15.950 1.00 61.75 116 VAL A C 1
ATOM 901 O O . VAL A 1 116 ? 19.777 -31.415 16.729 1.00 61.75 116 VAL A O 1
ATOM 904 N N . HIS A 1 117 ? 20.607 -33.267 15.788 1.00 59.69 117 HIS A N 1
ATOM 905 C CA . HIS A 1 117 ? 19.876 -34.190 16.644 1.00 59.69 117 HIS A CA 1
ATOM 906 C C . HIS A 1 117 ? 20.514 -34.148 18.042 1.00 59.69 117 HIS A C 1
ATOM 908 O O . HIS A 1 117 ? 21.573 -34.732 18.275 1.00 59.69 117 HIS A O 1
ATOM 914 N N . LEU A 1 118 ? 19.879 -33.426 18.972 1.00 52.34 118 LEU A N 1
ATOM 915 C CA . LEU A 1 118 ? 20.298 -33.288 20.375 1.00 52.34 118 LEU A CA 1
ATOM 916 C C . LEU A 1 118 ? 20.662 -34.638 21.049 1.00 52.34 118 LEU A C 1
ATOM 918 O O . LEU A 1 118 ? 21.603 -34.672 21.846 1.00 52.34 118 LEU A O 1
ATOM 922 N N . PRO A 1 119 ? 20.037 -35.779 20.689 1.00 56.59 119 PRO A N 1
ATOM 923 C CA . PRO A 1 119 ? 20.441 -37.076 21.225 1.00 56.59 119 PRO A CA 1
ATOM 924 C C . PRO A 1 119 ? 21.848 -37.557 20.846 1.00 56.59 119 PRO A C 1
ATOM 926 O O . PRO A 1 119 ? 22.365 -38.405 21.554 1.00 56.59 119 PRO A O 1
ATOM 929 N N . THR A 1 120 ? 22.531 -37.031 19.821 1.00 53.66 120 THR A N 1
ATOM 930 C CA . THR A 1 120 ? 23.952 -37.391 19.589 1.00 53.66 120 THR A CA 1
ATOM 931 C C . THR A 1 120 ? 24.874 -36.761 20.637 1.00 53.66 120 THR A C 1
ATOM 933 O O . THR A 1 120 ? 25.911 -37.327 20.967 1.00 53.66 120 THR A O 1
ATOM 936 N N . PHE A 1 121 ? 24.480 -35.616 21.202 1.00 52.44 121 PHE A N 1
ATOM 937 C CA . PHE A 1 121 ? 25.216 -34.951 22.278 1.00 52.44 121 PHE A CA 1
ATOM 938 C C . PHE A 1 121 ? 24.913 -35.559 23.656 1.00 52.44 121 PHE A C 1
ATOM 940 O O . PHE A 1 121 ? 25.796 -35.623 24.506 1.00 52.44 121 PHE A O 1
ATOM 947 N N . LEU A 1 122 ? 23.680 -36.030 23.876 1.00 50.84 122 LEU A N 1
ATOM 948 C CA . LEU A 1 122 ? 23.254 -36.602 25.159 1.00 50.84 122 LEU A CA 1
ATOM 949 C C . LEU A 1 122 ? 23.394 -38.131 25.238 1.00 50.84 122 LEU A C 1
ATOM 951 O O . LEU A 1 122 ? 23.522 -38.659 26.336 1.00 50.84 122 LEU A O 1
ATOM 955 N N . SER A 1 123 ? 23.429 -38.866 24.122 1.00 49.69 123 SER A N 1
ATOM 956 C CA . SER A 1 123 ? 23.564 -40.336 24.142 1.00 49.69 123 SER A CA 1
ATOM 957 C C . SER A 1 123 ? 24.964 -40.817 24.540 1.00 49.69 123 SER A C 1
ATOM 959 O O . SER A 1 123 ? 25.130 -41.986 24.877 1.00 49.69 123 SER A O 1
ATOM 961 N N . SER A 1 124 ? 25.971 -39.945 24.543 1.00 50.16 124 SER A N 1
ATOM 962 C CA . SER A 1 124 ? 27.301 -40.227 25.100 1.00 50.16 124 SER A CA 1
ATOM 963 C C . SER A 1 124 ? 27.357 -40.094 26.629 1.00 50.16 124 SER A C 1
ATOM 965 O O . SER A 1 124 ? 28.384 -40.408 27.224 1.00 50.16 124 SER A O 1
ATOM 967 N N . SER A 1 125 ? 26.263 -39.691 27.291 1.00 51.50 125 SER A N 1
ATOM 968 C CA . SER A 1 125 ? 26.210 -39.535 28.756 1.00 51.50 125 SER A CA 1
ATOM 969 C C . SER A 1 125 ? 26.041 -40.844 29.547 1.00 51.50 125 SER A C 1
ATOM 971 O O . SER A 1 125 ? 25.995 -40.808 30.774 1.00 51.50 125 SER A O 1
ATOM 973 N N . VAL A 1 126 ? 26.030 -42.009 28.886 1.00 53.38 126 VAL A N 1
ATOM 974 C CA . VAL A 1 126 ? 25.947 -43.325 29.547 1.00 53.38 126 VAL A CA 1
ATOM 975 C C . VAL A 1 126 ? 27.176 -44.173 29.190 1.00 53.38 126 VAL A C 1
ATOM 977 O O . VAL A 1 126 ? 27.100 -45.118 28.412 1.00 53.38 126 VAL A O 1
ATOM 980 N N . GLY A 1 127 ? 28.354 -43.811 29.713 1.00 53.62 127 GLY A N 1
ATOM 981 C CA . GLY A 1 127 ? 29.581 -44.601 29.538 1.00 53.62 127 GLY A CA 1
ATOM 982 C C . GLY A 1 127 ? 30.759 -44.119 30.406 1.00 53.62 127 GLY A C 1
ATOM 983 O O . GLY A 1 127 ? 30.953 -42.906 30.539 1.00 53.62 127 GLY A O 1
ATOM 984 N N . PRO A 1 128 ? 31.568 -45.025 30.996 1.00 46.97 128 PRO A N 1
ATOM 985 C CA . PRO A 1 128 ? 32.453 -44.717 32.117 1.00 46.97 128 PRO A CA 1
ATOM 986 C C . PRO A 1 128 ? 33.824 -44.214 31.641 1.00 46.97 128 PRO A C 1
ATOM 988 O O . PRO A 1 128 ? 34.793 -44.960 31.634 1.00 46.97 128 PRO A O 1
ATOM 991 N N . SER A 1 129 ? 33.947 -42.952 31.218 1.00 51.47 129 SER A N 1
ATOM 992 C CA . SER A 1 129 ? 35.243 -42.246 31.293 1.00 51.47 129 SER A CA 1
ATOM 993 C C . SER A 1 129 ? 35.095 -40.727 31.089 1.00 51.47 129 SER A C 1
ATOM 995 O O . SER A 1 129 ? 34.717 -40.285 30.006 1.00 51.47 129 SER A O 1
ATOM 997 N N . PRO A 1 130 ? 35.442 -39.883 32.078 1.00 49.22 130 PRO A N 1
ATOM 998 C CA . PRO A 1 130 ? 35.284 -38.429 31.964 1.00 49.22 130 PRO A CA 1
ATOM 999 C C . PRO A 1 130 ? 36.231 -37.768 30.938 1.00 49.22 130 PRO A C 1
ATOM 1001 O O . PRO A 1 130 ? 35.945 -36.677 30.452 1.00 49.22 130 PRO A O 1
ATOM 1004 N N . PHE A 1 131 ? 37.331 -38.427 30.548 1.00 52.84 131 PHE A N 1
ATOM 1005 C CA . PHE A 1 131 ? 38.348 -37.849 29.653 1.00 52.84 131 PHE A CA 1
ATOM 1006 C C . PHE A 1 131 ? 38.117 -38.098 28.149 1.00 52.84 131 PHE A C 1
ATOM 1008 O O . PHE A 1 131 ? 38.595 -37.317 27.324 1.00 52.84 131 PHE A O 1
ATOM 1015 N N . GLY A 1 132 ? 37.371 -39.139 27.758 1.00 51.34 132 GLY A N 1
ATOM 1016 C CA . GLY A 1 132 ? 37.076 -39.419 26.342 1.00 51.34 132 GLY A CA 1
ATOM 1017 C C . GLY A 1 132 ? 36.043 -38.456 25.744 1.00 51.34 132 GLY A C 1
ATOM 1018 O O . GLY A 1 132 ? 36.184 -37.999 24.606 1.00 51.34 132 GLY A O 1
ATOM 1019 N N . HIS A 1 133 ? 35.045 -38.083 26.548 1.00 51.72 133 HIS A N 1
ATOM 1020 C CA . HIS A 1 133 ? 33.893 -37.272 26.135 1.00 51.72 133 HIS A CA 1
ATOM 1021 C C . HIS A 1 133 ? 34.250 -35.820 25.837 1.00 51.72 133 HIS A C 1
ATOM 1023 O O . HIS A 1 133 ? 33.790 -35.262 24.841 1.00 51.72 133 HIS A O 1
ATOM 1029 N N . MET A 1 134 ? 35.156 -35.234 26.625 1.00 50.28 134 MET A N 1
ATOM 1030 C CA . MET A 1 134 ? 35.674 -33.892 26.358 1.00 50.28 134 MET A CA 1
ATOM 1031 C C . MET A 1 134 ? 36.416 -33.841 25.017 1.00 50.28 134 MET A C 1
ATOM 1033 O O . MET A 1 134 ? 36.340 -32.840 24.314 1.00 50.28 134 MET A O 1
ATOM 1037 N N . ARG A 1 135 ? 37.050 -34.944 24.593 1.00 56.84 135 ARG A N 1
ATOM 1038 C CA . ARG A 1 135 ? 37.742 -35.040 23.299 1.00 56.84 135 ARG A CA 1
ATOM 1039 C C . ARG A 1 135 ? 36.777 -35.073 22.113 1.00 56.84 135 ARG A C 1
ATOM 1041 O O . ARG A 1 135 ? 37.066 -34.455 21.092 1.00 56.84 135 ARG A O 1
ATOM 1048 N N . VAL A 1 136 ? 35.640 -35.761 22.244 1.00 60.25 136 VAL A N 1
ATOM 1049 C CA . VAL A 1 136 ? 34.592 -35.824 21.205 1.00 60.25 136 VAL A CA 1
ATOM 1050 C C . VAL A 1 136 ? 33.834 -34.49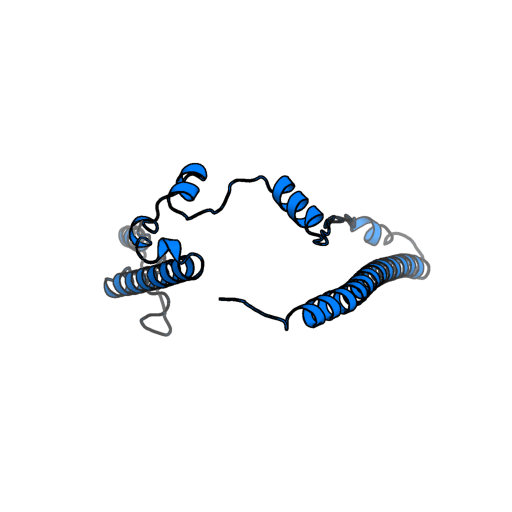8 21.114 1.00 60.25 136 VAL A C 1
ATOM 1052 O O . VAL A 1 136 ? 33.681 -33.962 20.018 1.00 60.25 136 VAL A O 1
ATOM 1055 N N . ALA A 1 137 ? 33.456 -33.912 22.254 1.00 59.94 137 ALA A N 1
ATOM 1056 C CA . ALA A 1 137 ? 32.856 -32.579 22.305 1.00 59.94 137 ALA A CA 1
ATOM 1057 C C . ALA A 1 137 ? 33.798 -31.513 21.712 1.00 59.94 137 ALA A C 1
ATOM 1059 O O . ALA A 1 137 ? 33.380 -30.718 20.873 1.00 59.94 137 ALA A O 1
ATOM 1060 N N . MET A 1 138 ? 35.091 -31.554 22.056 1.00 61.50 138 MET A N 1
ATOM 1061 C CA . MET A 1 138 ? 36.116 -30.674 21.478 1.00 61.50 138 MET A CA 1
ATOM 1062 C C . MET A 1 138 ? 36.333 -30.927 19.983 1.00 61.50 138 MET A C 1
ATOM 1064 O O . MET A 1 138 ? 36.571 -29.975 19.245 1.00 61.50 138 MET A O 1
ATOM 1068 N N . LYS A 1 139 ? 36.230 -32.176 19.504 1.00 66.94 139 LYS A N 1
ATOM 1069 C CA . LYS A 1 139 ? 36.319 -32.498 18.071 1.00 66.94 139 LYS A CA 1
ATOM 1070 C C . LYS A 1 139 ? 35.165 -31.861 17.298 1.00 66.94 139 LYS A C 1
ATOM 1072 O O . LYS A 1 139 ? 35.425 -31.176 16.316 1.00 66.94 139 LYS A O 1
ATOM 1077 N N . HIS A 1 140 ? 33.929 -32.002 17.775 1.00 64.44 140 HIS A N 1
ATOM 1078 C CA . HIS A 1 140 ? 32.768 -31.382 17.133 1.00 64.44 140 HIS A CA 1
ATOM 1079 C C . HIS A 1 140 ? 32.771 -29.854 17.248 1.00 64.44 140 HIS A C 1
ATOM 1081 O O . HIS A 1 140 ? 32.414 -29.177 16.290 1.00 64.44 140 HIS A O 1
ATOM 1087 N N . LEU A 1 141 ? 33.246 -29.293 18.366 1.00 64.56 141 LEU A N 1
ATOM 1088 C CA . LEU A 1 141 ? 33.436 -27.847 18.513 1.00 64.56 141 LEU A CA 1
ATOM 1089 C C . LEU A 1 141 ? 34.520 -27.321 17.556 1.00 64.56 141 LEU A C 1
ATOM 1091 O O . LEU A 1 141 ? 34.374 -26.254 16.960 1.00 64.56 141 LEU A O 1
ATOM 1095 N N . ARG A 1 142 ? 35.596 -28.088 17.348 1.00 70.69 142 ARG A N 1
ATOM 1096 C CA . ARG A 1 142 ? 36.656 -27.765 16.385 1.00 70.69 142 ARG A CA 1
ATOM 1097 C C . ARG A 1 142 ? 36.172 -27.881 14.939 1.00 70.69 142 ARG A C 1
ATOM 1099 O O . ARG A 1 142 ? 36.493 -27.026 14.125 1.00 70.69 142 ARG A O 1
ATOM 1106 N N . GLU A 1 143 ? 35.388 -28.905 14.615 1.00 70.88 143 GLU A N 1
ATOM 1107 C CA . GLU A 1 143 ? 34.753 -29.056 13.300 1.00 70.88 143 GLU A CA 1
ATOM 1108 C C . GLU A 1 143 ? 33.773 -27.909 13.032 1.00 70.88 143 GLU A C 1
ATOM 1110 O O . GLU A 1 143 ? 33.854 -27.273 11.987 1.00 70.88 143 GLU A O 1
ATOM 1115 N N . PHE A 1 144 ? 32.935 -27.559 14.010 1.00 70.94 144 PHE A N 1
ATOM 1116 C CA . PHE A 1 144 ? 32.015 -26.427 13.922 1.00 70.94 144 PHE A CA 1
ATOM 1117 C C . PHE A 1 144 ? 32.741 -25.090 13.717 1.00 70.94 144 PHE A C 1
ATOM 1119 O O . PHE A 1 144 ? 32.373 -24.313 12.839 1.00 70.94 144 PHE A O 1
ATOM 1126 N N . THR A 1 145 ? 33.797 -24.821 14.492 1.00 68.38 145 THR A N 1
ATOM 1127 C CA . THR A 1 145 ? 34.584 -23.580 14.357 1.00 68.38 145 THR A CA 1
ATOM 1128 C C . THR A 1 145 ? 35.345 -23.518 13.033 1.00 68.38 145 THR A C 1
ATOM 1130 O O . THR A 1 145 ? 35.441 -22.443 12.442 1.00 68.38 145 THR A O 1
ATOM 1133 N N . ASN A 1 146 ? 35.835 -24.650 12.521 1.00 73.19 146 ASN A N 1
ATOM 1134 C CA . ASN A 1 146 ? 36.458 -24.730 11.199 1.00 73.19 146 ASN A CA 1
ATOM 1135 C C . ASN A 1 146 ? 35.445 -24.512 10.065 1.00 73.19 146 ASN A C 1
ATOM 1137 O O . ASN A 1 146 ? 35.740 -23.754 9.141 1.00 73.19 146 ASN A O 1
ATOM 1141 N N . ASP A 1 147 ? 34.260 -25.123 10.142 1.00 72.25 147 ASP A N 1
ATOM 1142 C CA . ASP A 1 147 ? 33.173 -24.923 9.177 1.00 72.25 147 ASP A CA 1
ATOM 1143 C C . ASP A 1 147 ? 32.722 -23.455 9.169 1.00 72.25 147 ASP A C 1
ATOM 1145 O O . ASP A 1 147 ? 32.633 -22.839 8.106 1.00 72.25 147 ASP A O 1
ATOM 1149 N N . ALA A 1 148 ? 32.527 -22.856 10.349 1.00 64.94 148 ALA A N 1
ATOM 1150 C CA . ALA A 1 148 ? 32.182 -21.444 10.489 1.00 64.94 148 ALA A CA 1
ATOM 1151 C C . ALA A 1 148 ? 33.271 -20.533 9.903 1.00 64.94 148 ALA A C 1
ATOM 1153 O O . ALA A 1 148 ? 32.969 -19.645 9.107 1.00 64.94 148 ALA A O 1
ATOM 1154 N N . ARG A 1 149 ? 34.550 -20.789 10.216 1.00 69.69 149 ARG A N 1
ATOM 1155 C CA . ARG A 1 149 ? 35.678 -20.029 9.659 1.00 69.69 149 ARG A CA 1
ATOM 1156 C C . ARG A 1 149 ? 35.753 -20.161 8.136 1.00 69.69 149 ARG A C 1
ATOM 1158 O O . ARG A 1 149 ? 36.020 -19.165 7.476 1.00 69.69 149 ARG A O 1
ATOM 1165 N N . ARG A 1 150 ? 35.486 -21.344 7.572 1.00 73.38 150 ARG A N 1
ATOM 1166 C CA . ARG A 1 150 ? 35.485 -21.582 6.118 1.00 73.38 150 A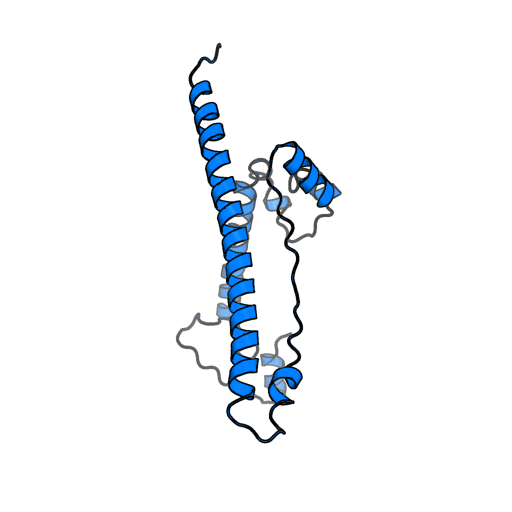RG A CA 1
ATOM 1167 C C . ARG A 1 150 ? 34.338 -20.859 5.412 1.00 73.38 150 ARG A C 1
ATOM 1169 O O . ARG A 1 150 ? 34.523 -20.360 4.305 1.00 73.38 150 ARG A O 1
ATOM 1176 N N . ILE A 1 151 ? 33.161 -20.801 6.032 1.00 70.31 151 ILE A N 1
ATOM 1177 C CA . ILE A 1 151 ? 32.021 -20.035 5.512 1.00 70.31 151 ILE A CA 1
ATOM 1178 C C . ILE A 1 151 ? 32.340 -18.540 5.549 1.00 70.31 151 ILE A C 1
ATOM 1180 O O . ILE A 1 151 ? 32.160 -17.866 4.540 1.00 70.31 151 ILE A O 1
ATOM 1184 N N . VAL A 1 152 ? 32.880 -18.041 6.666 1.00 70.19 152 VAL A N 1
ATOM 1185 C CA . VAL A 1 152 ? 33.274 -16.632 6.814 1.00 70.19 152 VAL A CA 1
ATOM 1186 C C . VAL A 1 152 ? 34.394 -16.262 5.842 1.00 70.19 152 VAL A C 1
ATOM 1188 O O . VAL A 1 152 ? 34.295 -15.230 5.196 1.00 70.19 152 VAL A O 1
ATOM 1191 N N . SER A 1 153 ? 35.415 -17.104 5.651 1.00 69.31 153 SER A N 1
ATOM 1192 C CA . SER A 1 153 ? 36.497 -16.828 4.694 1.00 69.31 153 SER A CA 1
ATOM 1193 C C . SER A 1 153 ? 36.015 -16.870 3.243 1.00 69.31 153 SER A C 1
ATOM 1195 O O . SER A 1 153 ? 36.470 -16.089 2.410 1.00 69.31 153 SER A O 1
ATOM 1197 N N . LYS A 1 154 ? 35.078 -17.771 2.918 1.00 74.25 154 LYS A N 1
ATOM 1198 C CA . LYS A 1 154 ? 34.466 -17.826 1.586 1.00 74.25 154 LYS A CA 1
ATOM 1199 C C . LYS A 1 154 ? 33.541 -16.632 1.342 1.00 74.25 154 LYS A C 1
ATOM 1201 O O . LYS A 1 154 ? 33.502 -16.123 0.234 1.00 74.25 154 LYS A O 1
ATOM 1206 N N . ALA A 1 155 ? 32.828 -16.164 2.364 1.00 66.50 155 ALA A N 1
ATOM 1207 C CA . ALA A 1 155 ? 32.052 -14.932 2.284 1.00 66.50 155 ALA A CA 1
ATOM 1208 C C . ALA A 1 155 ? 32.964 -13.702 2.143 1.00 66.50 155 ALA A C 1
ATOM 1210 O O . ALA A 1 155 ? 32.699 -12.870 1.288 1.00 66.50 155 ALA A O 1
ATOM 1211 N N . ALA A 1 156 ? 34.055 -13.626 2.912 1.00 65.88 156 ALA A N 1
ATOM 1212 C CA . ALA A 1 156 ? 35.027 -12.534 2.854 1.00 65.88 156 ALA A CA 1
ATOM 1213 C C . ALA A 1 156 ? 35.702 -12.440 1.480 1.00 65.88 156 ALA A C 1
ATOM 1215 O O . ALA A 1 156 ? 35.656 -11.388 0.867 1.00 65.88 156 ALA A O 1
ATOM 1216 N N . SER A 1 157 ? 36.196 -13.553 0.928 1.00 71.88 157 SER A N 1
ATOM 1217 C CA . SER A 1 157 ? 36.767 -13.558 -0.434 1.00 71.88 157 SER A CA 1
ATOM 1218 C C . SER A 1 157 ? 35.763 -13.136 -1.511 1.00 71.88 157 SER A C 1
ATOM 1220 O O . SER A 1 157 ? 36.120 -12.405 -2.424 1.00 71.88 157 SER A O 1
ATOM 1222 N N . LEU A 1 158 ? 34.486 -13.513 -1.385 1.00 70.25 158 LEU A N 1
ATOM 1223 C CA . LEU A 1 158 ? 33.445 -13.039 -2.304 1.00 70.25 158 LEU A CA 1
ATOM 1224 C C . LEU A 1 158 ? 33.161 -11.532 -2.169 1.00 70.25 158 LEU A C 1
ATOM 1226 O O . LEU A 1 158 ? 32.725 -10.928 -3.151 1.00 70.25 158 LEU A O 1
ATOM 1230 N N . VAL A 1 159 ? 33.374 -10.955 -0.978 1.00 64.62 159 VAL A N 1
ATOM 1231 C CA . VAL A 1 159 ? 33.289 -9.510 -0.694 1.00 64.62 159 VAL A CA 1
ATOM 1232 C C . VAL A 1 159 ? 34.520 -8.774 -1.224 1.00 64.62 159 VAL A C 1
ATOM 1234 O O . VAL A 1 159 ? 34.364 -7.749 -1.878 1.00 64.62 159 VAL A O 1
ATOM 1237 N N . ASP A 1 160 ? 35.716 -9.333 -1.071 1.00 67.50 160 ASP A N 1
ATOM 1238 C CA . ASP A 1 160 ? 36.942 -8.766 -1.644 1.00 67.50 160 ASP A CA 1
ATOM 1239 C C . ASP A 1 160 ? 36.873 -8.761 -3.188 1.00 67.50 160 ASP A C 1
ATOM 1241 O O . ASP A 1 160 ? 37.209 -7.770 -3.840 1.00 67.50 160 ASP A O 1
ATOM 1245 N N . ASP A 1 161 ? 36.312 -9.819 -3.789 1.00 62.72 161 ASP A N 1
ATOM 1246 C CA . ASP A 1 161 ? 36.019 -9.889 -5.227 1.00 62.72 161 ASP A CA 1
ATOM 1247 C C . ASP A 1 161 ? 34.911 -8.897 -5.659 1.00 62.72 161 ASP A C 1
ATOM 1249 O O . ASP A 1 161 ? 34.791 -8.561 -6.841 1.00 62.72 161 ASP A O 1
ATOM 1253 N N . LEU A 1 162 ? 34.037 -8.445 -4.746 1.00 55.97 162 LEU A N 1
ATOM 1254 C CA . LEU A 1 162 ? 33.054 -7.373 -4.997 1.00 55.97 162 LEU A CA 1
ATOM 1255 C C . LEU A 1 162 ? 33.738 -6.006 -5.049 1.00 55.97 162 LEU A C 1
ATOM 1257 O O . LEU A 1 162 ? 33.523 -5.271 -6.012 1.00 55.97 162 LEU A O 1
ATOM 1261 N N . GLU A 1 163 ? 34.602 -5.703 -4.084 1.00 57.44 163 GLU A N 1
ATOM 1262 C CA . GLU A 1 163 ? 35.308 -4.418 -4.012 1.00 57.44 163 GLU A CA 1
ATOM 1263 C C . GLU A 1 163 ? 36.321 -4.239 -5.155 1.00 57.44 163 GLU A C 1
ATOM 1265 O O . GLU A 1 163 ? 36.433 -3.152 -5.728 1.00 57.44 163 GLU A O 1
ATOM 1270 N N . ALA A 1 164 ? 36.994 -5.314 -5.577 1.00 53.53 164 ALA A N 1
ATOM 1271 C CA . ALA A 1 164 ? 37.937 -5.274 -6.697 1.00 53.53 164 ALA A CA 1
ATOM 1272 C C . ALA A 1 164 ? 37.265 -4.984 -8.057 1.00 53.53 164 ALA A C 1
ATOM 1274 O O . ALA A 1 164 ? 37.886 -4.401 -8.951 1.00 53.53 164 ALA A O 1
ATOM 1275 N N . THR A 1 165 ? 35.992 -5.362 -8.225 1.00 52.19 165 THR A N 1
ATOM 1276 C CA . THR A 1 165 ? 35.258 -5.169 -9.489 1.00 52.19 165 THR A CA 1
ATOM 1277 C C . THR A 1 165 ? 34.627 -3.770 -9.584 1.00 52.19 165 THR A C 1
ATOM 1279 O O . THR A 1 165 ? 34.534 -3.216 -10.679 1.00 52.19 165 THR A O 1
ATOM 1282 N N . ASP A 1 166 ? 34.252 -3.159 -8.455 1.00 50.75 166 ASP A N 1
ATOM 1283 C CA . ASP A 1 166 ? 33.526 -1.877 -8.416 1.00 50.75 166 ASP A CA 1
ATOM 1284 C C . ASP A 1 166 ? 34.448 -0.654 -8.639 1.00 50.75 166 ASP A C 1
ATOM 1286 O O . ASP A 1 166 ? 34.082 0.314 -9.306 1.00 50.75 166 ASP A O 1
ATOM 1290 N N . ILE A 1 167 ? 35.711 -0.715 -8.194 1.00 46.38 167 ILE A N 1
ATOM 1291 C CA . ILE A 1 167 ? 36.650 0.420 -8.323 1.00 46.38 167 ILE A CA 1
ATOM 1292 C C . ILE A 1 167 ? 37.089 0.650 -9.781 1.00 46.38 167 ILE A C 1
ATOM 1294 O O . ILE A 1 167 ? 37.262 1.794 -10.204 1.00 46.38 167 ILE A O 1
ATOM 1298 N N . SER A 1 168 ? 37.228 -0.411 -10.582 1.00 49.34 168 SER A N 1
ATOM 1299 C CA . SER A 1 168 ? 37.653 -0.287 -11.986 1.00 49.34 168 SER A CA 1
ATOM 1300 C C . SER A 1 168 ? 36.534 0.215 -12.913 1.00 49.34 168 SER A C 1
ATOM 1302 O O . SER A 1 168 ? 36.798 0.996 -13.829 1.00 49.34 168 SER A O 1
ATOM 1304 N N . GLN A 1 169 ? 35.276 -0.156 -12.648 1.00 46.81 169 GLN A N 1
ATOM 1305 C CA . GLN A 1 169 ? 34.120 0.222 -13.472 1.00 46.81 169 GLN A CA 1
ATOM 1306 C C . GLN A 1 169 ? 33.568 1.615 -13.118 1.00 46.81 169 GLN A C 1
ATOM 1308 O O . GLN A 1 169 ? 33.240 2.393 -14.017 1.00 46.81 169 GLN A O 1
ATOM 1313 N N . VAL A 1 170 ? 33.547 1.994 -11.833 1.00 47.59 170 VAL A N 1
ATOM 1314 C CA . VAL A 1 170 ? 33.109 3.335 -11.396 1.00 47.59 170 VAL A CA 1
ATOM 1315 C C . VAL A 1 170 ? 34.125 4.421 -11.785 1.00 47.59 170 VAL A C 1
ATOM 1317 O O . VAL A 1 170 ? 33.733 5.539 -12.135 1.00 47.59 170 VAL A O 1
ATOM 1320 N N . ALA A 1 171 ? 35.427 4.105 -11.801 1.00 45.06 171 ALA A N 1
ATOM 1321 C CA . ALA A 1 171 ? 36.463 5.022 -12.285 1.00 45.06 171 ALA A CA 1
ATOM 1322 C C . ALA A 1 171 ? 36.376 5.259 -13.807 1.00 45.06 171 ALA A C 1
ATOM 1324 O O . ALA A 1 171 ? 36.511 6.400 -14.255 1.00 45.06 171 ALA A O 1
ATOM 1325 N N . ALA A 1 172 ? 36.072 4.221 -14.597 1.00 42.53 172 ALA A N 1
ATOM 1326 C CA . ALA A 1 172 ? 35.877 4.341 -16.044 1.00 42.53 172 ALA A CA 1
ATOM 1327 C C . ALA A 1 172 ? 34.602 5.130 -16.408 1.00 42.53 172 ALA A C 1
ATOM 1329 O O . ALA A 1 172 ? 34.628 5.958 -17.320 1.00 42.53 172 ALA A O 1
ATOM 1330 N N . ALA A 1 173 ? 33.510 4.952 -15.653 1.00 42.59 173 ALA A N 1
ATOM 1331 C CA . ALA A 1 173 ? 32.256 5.682 -15.863 1.00 42.59 173 ALA A CA 1
ATOM 1332 C C . ALA A 1 173 ? 32.358 7.185 -15.525 1.00 42.59 173 ALA A C 1
ATOM 1334 O O . ALA A 1 173 ? 31.699 8.008 -16.159 1.00 42.59 173 ALA A O 1
ATOM 1335 N N . ARG A 1 174 ? 33.215 7.576 -14.568 1.00 42.19 174 ARG A N 1
ATOM 1336 C CA . ARG A 1 174 ? 33.464 8.995 -14.243 1.00 42.19 174 ARG A CA 1
ATOM 1337 C C . ARG A 1 174 ? 34.372 9.709 -15.248 1.00 42.19 174 ARG A C 1
ATOM 1339 O O . ARG A 1 174 ? 34.222 10.914 -15.424 1.00 42.19 174 ARG A O 1
ATOM 1346 N N . ALA A 1 175 ? 35.268 8.993 -15.928 1.00 43.75 175 ALA A N 1
ATOM 1347 C CA . ALA A 1 175 ? 36.174 9.583 -16.918 1.00 43.75 175 ALA A CA 1
ATOM 1348 C C . ALA A 1 175 ? 35.486 9.938 -18.255 1.00 43.75 175 ALA A C 1
ATOM 1350 O O . ALA A 1 175 ? 35.971 10.807 -18.972 1.00 43.75 175 ALA A O 1
ATOM 1351 N N . PHE A 1 176 ? 34.341 9.320 -18.574 1.00 42.44 176 PHE A N 1
ATOM 1352 C CA . PHE A 1 176 ? 33.601 9.546 -19.828 1.00 42.44 176 PHE A CA 1
ATOM 1353 C C . PHE A 1 176 ? 32.434 10.554 -19.728 1.00 42.44 176 PHE A C 1
ATOM 1355 O O . PHE A 1 176 ? 31.793 10.845 -20.733 1.00 42.44 176 PHE A O 1
ATOM 1362 N N . GLY A 1 177 ? 32.149 11.109 -18.543 1.00 40.66 177 GLY A N 1
ATOM 1363 C CA . GLY A 1 177 ? 30.946 11.917 -18.279 1.00 40.66 177 GLY A CA 1
ATOM 1364 C C . GLY A 1 177 ? 31.069 13.441 -18.425 1.00 40.66 177 GLY A C 1
ATOM 1365 O O . GLY A 1 177 ? 30.117 14.143 -18.095 1.00 40.66 177 GLY A O 1
ATOM 1366 N N . VAL A 1 178 ? 32.201 13.985 -18.886 1.00 44.66 178 VAL A N 1
ATOM 1367 C CA . VAL A 1 178 ? 32.372 15.442 -19.069 1.00 44.66 178 VAL A CA 1
ATOM 1368 C C . VAL A 1 178 ? 32.718 15.741 -20.527 1.00 44.66 178 VAL A C 1
ATOM 1370 O O . VAL A 1 178 ? 33.881 15.884 -20.889 1.00 44.66 178 VAL A O 1
ATOM 1373 N N . GLY A 1 179 ? 31.698 15.817 -21.385 1.00 36.00 179 GLY A N 1
ATOM 1374 C CA . GLY A 1 179 ? 31.889 16.171 -22.790 1.00 36.00 179 GLY A CA 1
ATOM 1375 C C . GLY A 1 179 ? 30.596 16.280 -23.600 1.00 36.00 179 GLY A C 1
ATOM 1376 O O . GLY A 1 179 ? 30.127 15.286 -24.132 1.00 36.00 179 GLY A O 1
ATOM 1377 N N . ALA A 1 180 ? 30.109 17.518 -23.739 1.00 34.19 180 ALA A N 1
ATOM 1378 C CA . ALA A 1 180 ? 29.282 18.054 -24.832 1.00 34.19 180 ALA A CA 1
ATOM 1379 C C . ALA A 1 180 ? 27.830 17.544 -25.038 1.00 34.19 180 ALA A C 1
ATOM 1381 O O . ALA A 1 180 ? 27.584 16.474 -25.583 1.00 34.19 180 ALA A O 1
ATOM 1382 N N . MET A 1 181 ? 26.860 18.428 -24.761 1.00 32.81 181 MET A N 1
ATOM 1383 C CA . MET A 1 181 ? 25.586 18.501 -25.498 1.00 32.81 181 MET A CA 1
ATOM 1384 C C . MET A 1 181 ? 25.738 19.473 -26.684 1.00 32.81 181 MET A C 1
ATOM 1386 O O . MET A 1 181 ? 26.219 20.589 -26.456 1.00 32.81 181 MET A O 1
ATOM 1390 N N . PRO A 1 182 ? 25.280 19.149 -27.908 1.00 42.31 182 PRO A N 1
ATOM 1391 C CA . PRO A 1 182 ? 24.909 20.155 -28.892 1.00 42.31 182 PRO A CA 1
ATOM 1392 C C . PRO A 1 182 ? 23.398 20.449 -28.845 1.00 42.31 182 PRO A C 1
ATOM 1394 O O . PRO A 1 182 ? 22.604 19.616 -28.410 1.00 42.31 182 PRO A O 1
ATOM 1397 N N . LYS A 1 183 ? 23.060 21.679 -29.250 1.00 44.03 183 LYS A N 1
ATOM 1398 C CA . LYS A 1 183 ? 21.715 22.273 -29.307 1.00 44.03 183 LYS A CA 1
ATOM 1399 C C . LYS A 1 183 ? 20.773 21.556 -30.267 1.00 44.03 183 LYS A C 1
ATOM 1401 O O . LYS A 1 183 ? 21.279 21.064 -31.299 1.00 44.03 183 LYS A O 1
#

Foldseek 3Di:
DQVCVVCVVVVDQDDDDDPDCQVCLDDNNDDNDPVSVVSVVVVVVVVLVVVLVVQCVVPVVCVVPSVVVSPPDDDDPVVCCVNVVDVDDDDPVVVVVVCVVVVDDDDDDDDDDPPPPCCVLVVVVPDPDPPVSVVVVVVVVVVVVVVVVVVVVVVVVVVVVVVVVCVVVVVVVVVPPDDDDDD

pLDDT: mean 77.28, std 18.39, range [32.81, 97.06]

Sequence (183 aa):
LNIHDFLKGYGVKPLTFRGGKDKAPLSLMGEVTEEGKQKIQEMIDHTHVAFKSHVANARPILADSIDSVATGDVWLASDAIKVGLVDRLISSDEYIGERIDKGARVLKLIKYDKRVHLPTFLSSSVGPSPFGHMRVAMKHLREFTNDARRIVSKAASLVDDLEATDISQVAAARAFGVGAMPK

Organism: NCBI:txid265543

Radius of gyration: 30.7 Å; chains: 1; bounding box: 64×67×64 Å